Protein AF-A0A955EW55-F1 (afdb_monomer)

Sequence (273 aa):
MNRRHLDVLAWPGGGEPLELDATRRAEGEIVEGFLVDPVQLRAGVVAAGVALLPPDLDAWIRAHGNVIARTPLNDPRVVRRLRRVAGAGHDAVPFEEVTAHYRDLVRDAPDGFDTTAHPDDVALVEALRARVSGRPVGRGLVIGCGVGRLVFELRAFADTVLGLDWSLARVRRARNIAVTEGPFLLPVPTPRAPGTPKEVPIDLEALVRAGVDFVAGDAAALPLADGCCDLVVLAAGDGRGPWADAERVHAEARRVLAPGGILLDATTPDAVA

Structure (mmCIF, N/CA/C/O backbone):
data_AF-A0A955EW55-F1
#
_entry.id   AF-A0A955EW55-F1
#
loop_
_atom_site.group_PDB
_atom_site.id
_atom_site.type_symbol
_atom_site.label_atom_id
_atom_site.label_alt_id
_atom_site.label_comp_id
_atom_site.label_asym_id
_atom_site.label_entity_id
_atom_site.label_seq_id
_atom_site.pdbx_PDB_ins_code
_atom_site.Cartn_x
_atom_site.Cartn_y
_atom_site.Cartn_z
_atom_site.occupancy
_atom_site.B_iso_or_equiv
_atom_site.auth_seq_id
_atom_site.auth_comp_id
_atom_site.auth_asym_id
_atom_site.auth_atom_id
_atom_site.pdbx_PDB_model_num
ATOM 1 N N . MET A 1 1 ? 11.312 -11.156 19.399 1.00 32.50 1 MET A N 1
ATOM 2 C CA . MET A 1 1 ? 9.993 -11.775 19.135 1.00 32.50 1 MET A CA 1
ATOM 3 C C . MET A 1 1 ? 9.311 -10.943 18.056 1.00 32.50 1 MET A C 1
ATOM 5 O O . MET A 1 1 ? 8.761 -9.899 18.379 1.00 32.50 1 MET A O 1
ATOM 9 N N . ASN A 1 2 ? 9.434 -11.337 16.785 1.00 34.00 2 ASN A N 1
ATOM 10 C CA . ASN A 1 2 ? 8.853 -10.602 15.655 1.00 34.00 2 ASN A CA 1
ATOM 11 C C . ASN A 1 2 ? 7.370 -10.974 15.512 1.00 34.00 2 ASN A C 1
ATOM 13 O O . ASN A 1 2 ? 7.036 -12.099 15.145 1.00 34.00 2 ASN A O 1
ATOM 17 N N . ARG A 1 3 ? 6.490 -10.043 15.892 1.00 41.53 3 ARG A N 1
ATOM 18 C CA . ARG A 1 3 ? 5.035 -10.125 15.692 1.00 41.53 3 ARG A CA 1
ATOM 19 C C . ARG A 1 3 ? 4.671 -9.938 14.209 1.00 41.53 3 ARG A C 1
ATOM 21 O O . ARG A 1 3 ? 5.489 -9.458 13.430 1.00 41.53 3 ARG A O 1
ATOM 28 N N . ARG A 1 4 ? 3.503 -10.454 13.823 1.00 54.84 4 ARG A N 1
ATOM 29 C CA . ARG A 1 4 ? 3.205 -11.113 12.538 1.00 54.84 4 ARG A CA 1
ATOM 30 C C . ARG A 1 4 ? 2.791 -10.121 11.447 1.00 54.84 4 ARG A C 1
ATOM 32 O O . ARG A 1 4 ? 2.132 -9.127 11.721 1.00 54.84 4 ARG A O 1
ATOM 39 N N . HIS A 1 5 ? 3.051 -10.491 10.191 1.00 54.03 5 HIS A N 1
ATOM 40 C CA . HIS A 1 5 ? 2.605 -9.795 8.969 1.00 54.03 5 HIS A CA 1
ATOM 41 C C . HIS A 1 5 ? 1.086 -9.557 8.853 1.00 54.03 5 HIS A C 1
ATOM 43 O O . HIS A 1 5 ? 0.626 -8.836 7.978 1.00 54.03 5 HIS A O 1
ATOM 49 N N . LEU A 1 6 ? 0.286 -10.160 9.733 1.00 59.66 6 LEU A N 1
ATOM 50 C CA . LEU A 1 6 ? -1.168 -10.027 9.735 1.00 59.66 6 LEU A CA 1
ATOM 51 C C . LEU A 1 6 ? -1.704 -9.226 10.925 1.00 59.66 6 LEU A C 1
ATOM 53 O O . LEU A 1 6 ? -2.887 -8.904 10.922 1.00 59.66 6 LEU A O 1
ATOM 57 N N . ASP A 1 7 ? -0.867 -8.842 11.897 1.00 61.72 7 ASP A N 1
ATOM 58 C CA . ASP A 1 7 ? -1.315 -8.086 13.083 1.00 61.72 7 ASP A CA 1
ATOM 59 C C . ASP A 1 7 ? -1.777 -6.655 12.713 1.00 61.72 7 ASP A C 1
ATOM 61 O O . ASP A 1 7 ? -2.472 -5.980 13.483 1.00 61.72 7 ASP A O 1
ATOM 65 N N . VAL A 1 8 ? -1.410 -6.207 11.504 1.00 57.94 8 VAL A N 1
ATOM 66 C CA . VAL A 1 8 ? -1.843 -4.942 10.894 1.00 57.94 8 VAL A CA 1
ATOM 67 C C . VAL A 1 8 ? -3.250 -5.056 10.279 1.00 57.94 8 VAL A C 1
ATOM 69 O O . VAL A 1 8 ? -3.948 -4.052 10.150 1.00 57.94 8 VAL A O 1
ATOM 72 N N . LEU A 1 9 ? -3.714 -6.262 9.928 1.00 65.75 9 LEU A N 1
ATOM 73 C CA . LEU A 1 9 ? -5.025 -6.464 9.308 1.00 65.75 9 LEU A CA 1
ATOM 74 C C . LEU A 1 9 ? -6.114 -6.644 10.369 1.00 65.75 9 LEU A C 1
ATOM 76 O O . LEU A 1 9 ? -6.300 -7.724 10.922 1.00 65.75 9 LEU A O 1
ATOM 80 N N . ALA A 1 10 ? -6.891 -5.589 10.606 1.00 62.44 10 ALA A N 1
ATOM 81 C CA . ALA A 1 10 ? -8.126 -5.671 11.379 1.00 62.44 10 ALA A CA 1
ATOM 82 C C . ALA A 1 10 ? -9.276 -6.132 10.468 1.00 62.44 10 ALA A C 1
ATOM 84 O O . ALA A 1 10 ? -9.923 -5.298 9.839 1.00 62.44 10 ALA A O 1
ATOM 85 N N . TRP A 1 11 ? -9.518 -7.444 10.353 1.00 65.31 11 TRP A N 1
ATOM 86 C CA . TRP A 1 11 ? -10.609 -7.950 9.505 1.00 65.31 11 TRP A CA 1
ATOM 87 C C . TRP A 1 11 ? -11.984 -7.466 9.989 1.00 65.31 11 TRP A C 1
ATOM 89 O O . TRP A 1 11 ? -12.174 -7.292 11.196 1.00 65.31 11 TRP A O 1
ATOM 99 N N . PRO A 1 12 ? -12.967 -7.305 9.080 1.00 57.44 12 PRO A N 1
ATOM 100 C CA . PRO A 1 12 ? -14.279 -6.739 9.395 1.00 57.44 12 PRO A CA 1
ATOM 101 C C . PRO A 1 12 ? -15.039 -7.423 10.538 1.00 57.44 12 PRO A C 1
ATOM 103 O O . PRO A 1 12 ? -15.857 -6.783 11.193 1.00 57.44 12 PRO A O 1
ATOM 106 N N . GLY A 1 13 ? -14.772 -8.705 10.802 1.00 58.84 13 GLY A N 1
ATOM 107 C CA . GLY A 1 13 ? -15.365 -9.449 11.916 1.00 58.84 13 GLY A CA 1
ATOM 108 C C . GLY A 1 13 ? -14.835 -9.098 13.314 1.00 58.84 13 GLY A C 1
ATOM 109 O O . GLY A 1 13 ? -15.354 -9.630 14.292 1.00 58.84 13 GLY A O 1
ATOM 110 N N . GLY A 1 14 ? -13.797 -8.263 13.438 1.00 58.44 14 GLY A N 1
ATOM 111 C CA . GLY A 1 14 ? -13.184 -7.910 14.727 1.00 58.44 14 GLY A CA 1
ATOM 112 C C . GLY A 1 14 ? -12.364 -9.033 15.383 1.00 58.44 14 GLY A C 1
ATOM 113 O O . GLY A 1 14 ? -11.862 -8.853 16.490 1.00 58.44 14 GLY A O 1
ATOM 114 N N . GLY A 1 15 ? -12.217 -10.182 14.714 1.00 58.69 15 GLY A N 1
ATOM 115 C CA . GLY A 1 15 ? -11.322 -11.270 15.112 1.00 58.69 15 GLY A CA 1
ATOM 116 C C . GLY A 1 15 ? -9.964 -11.182 14.415 1.00 58.69 15 GLY A C 1
ATOM 117 O O . GLY A 1 15 ? -9.856 -10.624 13.322 1.00 58.69 15 GLY A O 1
ATOM 118 N N . GLU A 1 16 ? -8.925 -11.760 15.028 1.00 61.06 16 GLU A N 1
ATOM 119 C CA . GLU A 1 16 ? -7.668 -12.006 14.315 1.00 61.06 16 GLU A CA 1
ATOM 120 C C . GLU A 1 16 ? -7.951 -12.950 13.131 1.00 61.06 16 GLU A C 1
ATOM 122 O O . GLU A 1 16 ? -8.631 -13.968 13.322 1.00 61.06 16 GLU A O 1
ATOM 127 N N . PRO A 1 17 ? -7.483 -12.636 11.908 1.00 59.91 17 PRO A N 1
ATOM 128 C CA . PRO A 1 17 ? -7.686 -13.515 10.766 1.00 59.91 17 PRO A CA 1
ATOM 129 C C . PRO A 1 17 ? -7.109 -14.898 11.068 1.00 59.91 17 PRO A C 1
ATOM 131 O O . PRO A 1 17 ? -5.975 -15.028 11.539 1.00 59.91 17 PRO A O 1
ATOM 134 N N . LEU A 1 18 ? -7.887 -15.941 10.774 1.00 61.62 18 LEU A N 1
ATOM 135 C CA . LEU A 1 18 ? -7.390 -17.302 10.890 1.00 61.62 18 LEU A CA 1
ATOM 136 C C . LEU A 1 18 ? -6.501 -17.583 9.686 1.00 61.62 18 LEU A C 1
ATOM 138 O O . LEU A 1 18 ? -6.950 -17.658 8.540 1.00 61.62 18 LEU A O 1
ATOM 142 N N . GLU A 1 19 ? -5.215 -17.731 9.966 1.00 69.25 19 GLU A N 1
ATOM 143 C CA . GLU A 1 19 ? -4.262 -18.244 9.003 1.00 69.25 19 GLU A CA 1
ATOM 144 C C . GLU A 1 19 ? -4.537 -19.730 8.782 1.00 69.25 19 GLU A C 1
ATOM 146 O O . GLU A 1 19 ? -4.432 -20.540 9.706 1.00 69.25 19 GLU A O 1
ATOM 151 N N . LEU A 1 20 ? -4.874 -20.088 7.545 1.00 62.62 20 LEU A N 1
ATOM 152 C CA . LEU A 1 20 ? -4.978 -21.477 7.137 1.00 62.62 20 LEU A CA 1
ATOM 153 C C . LEU A 1 20 ? -3.857 -21.780 6.151 1.00 62.62 20 LEU A C 1
ATOM 155 O O . LEU A 1 20 ? -3.737 -21.152 5.096 1.00 62.62 20 LEU A O 1
ATOM 159 N N . ASP A 1 21 ? -3.090 -22.826 6.462 1.00 68.81 21 ASP A N 1
ATOM 160 C CA . ASP A 1 21 ? -2.304 -23.532 5.457 1.00 68.81 21 ASP A CA 1
ATOM 161 C C . ASP A 1 21 ? -1.221 -22.680 4.759 1.00 68.81 21 ASP A C 1
ATOM 163 O O . ASP A 1 21 ? -1.049 -22.751 3.540 1.00 68.81 21 ASP A O 1
ATOM 167 N N . ALA A 1 22 ? -0.463 -21.886 5.518 1.00 80.31 22 ALA A N 1
ATOM 168 C CA . ALA A 1 22 ? 0.539 -20.979 4.964 1.00 80.31 22 ALA A CA 1
ATOM 169 C C . ALA A 1 22 ? 1.951 -21.582 4.826 1.00 80.31 22 ALA A C 1
ATOM 171 O O . ALA A 1 22 ? 2.466 -22.262 5.713 1.00 80.31 22 ALA A O 1
ATOM 172 N N . THR A 1 23 ? 2.617 -21.234 3.727 1.00 80.75 23 THR A N 1
ATOM 173 C CA . THR A 1 23 ? 4.056 -21.403 3.506 1.00 80.75 23 THR A CA 1
ATOM 174 C C . THR A 1 23 ? 4.809 -20.166 3.995 1.00 80.75 23 THR A C 1
ATOM 176 O O . THR A 1 23 ? 4.420 -19.032 3.695 1.00 80.75 23 THR A O 1
ATOM 179 N N . ARG A 1 24 ? 5.924 -20.377 4.709 1.00 83.69 24 ARG A N 1
ATOM 180 C CA . ARG A 1 24 ? 6.733 -19.310 5.316 1.00 83.69 24 ARG A CA 1
ATOM 181 C C . ARG A 1 24 ? 8.187 -19.320 4.842 1.00 83.69 24 ARG A C 1
ATOM 183 O O . ARG A 1 24 ? 8.734 -20.390 4.594 1.00 83.69 24 ARG A O 1
ATOM 190 N N . ARG A 1 25 ? 8.810 -18.139 4.731 1.00 74.06 25 ARG A N 1
ATOM 191 C CA . ARG A 1 25 ? 10.252 -17.980 4.413 1.00 74.06 25 ARG A CA 1
ATOM 192 C C . ARG A 1 25 ? 11.129 -17.886 5.662 1.00 74.06 25 ARG A C 1
ATOM 194 O O . ARG A 1 25 ? 12.206 -18.467 5.687 1.00 74.06 25 ARG A O 1
ATOM 201 N N . ALA A 1 26 ? 10.642 -17.194 6.688 1.00 75.62 26 ALA A N 1
ATOM 202 C CA . ALA A 1 26 ? 11.272 -17.035 7.996 1.00 75.62 26 ALA A CA 1
ATOM 203 C C . ALA A 1 26 ? 10.205 -17.102 9.104 1.00 75.62 26 ALA A C 1
ATOM 205 O O . ALA A 1 26 ? 9.009 -17.233 8.822 1.00 75.62 26 ALA A O 1
ATOM 206 N N . GLU A 1 27 ? 10.619 -17.016 10.370 1.00 70.62 27 GLU A N 1
ATOM 207 C CA . GLU A 1 27 ? 9.695 -17.022 11.506 1.00 70.62 27 GLU A CA 1
ATOM 208 C C . GLU A 1 27 ? 8.714 -15.838 11.402 1.00 70.62 27 GLU A C 1
ATOM 210 O O . GLU A 1 27 ? 9.094 -14.677 11.534 1.00 70.62 27 GLU A O 1
ATOM 215 N N . GLY A 1 28 ? 7.444 -16.137 11.110 1.00 68.75 28 GLY A N 1
ATOM 216 C CA . GLY A 1 28 ? 6.369 -15.144 11.015 1.00 68.75 28 GLY A CA 1
ATOM 217 C C . GLY A 1 28 ? 6.061 -14.600 9.611 1.00 68.75 28 GLY A C 1
ATOM 218 O O . GLY A 1 28 ? 4.962 -14.075 9.425 1.00 68.75 28 GLY A O 1
ATOM 219 N N . GLU A 1 29 ? 6.925 -14.788 8.605 1.00 81.06 29 GLU A N 1
ATOM 220 C CA . GLU A 1 29 ? 6.667 -14.302 7.236 1.00 81.06 29 GLU A CA 1
ATOM 221 C C . GLU A 1 29 ? 5.875 -15.298 6.402 1.00 81.06 29 GLU A C 1
ATOM 223 O O . GLU A 1 29 ? 6.410 -16.308 5.952 1.00 81.06 29 GLU A O 1
ATOM 228 N N . ILE A 1 30 ? 4.597 -14.989 6.177 1.00 81.62 30 ILE A N 1
ATOM 229 C CA . ILE A 1 30 ? 3.748 -15.717 5.236 1.00 81.62 30 ILE A CA 1
ATOM 230 C C . ILE A 1 30 ? 4.091 -15.263 3.826 1.00 81.62 30 ILE A C 1
ATOM 232 O O . ILE A 1 30 ? 3.977 -14.086 3.498 1.00 81.62 30 ILE A O 1
ATOM 236 N N . VAL A 1 31 ? 4.459 -16.211 2.976 1.00 87.69 31 VAL A N 1
ATOM 237 C CA . VAL A 1 31 ? 4.765 -15.941 1.568 1.00 87.69 31 VAL A CA 1
ATOM 238 C C . VAL A 1 31 ? 3.599 -16.359 0.695 1.00 87.69 31 VAL A C 1
ATOM 240 O O . VAL A 1 31 ? 3.243 -15.660 -0.250 1.00 87.69 31 VAL A O 1
ATOM 243 N N . GLU A 1 32 ? 2.985 -17.492 1.009 1.00 91.31 32 GLU A N 1
ATOM 244 C CA . GLU A 1 32 ? 1.882 -18.063 0.246 1.00 91.31 32 GLU A CA 1
ATOM 245 C C . GLU A 1 32 ? 0.922 -18.759 1.204 1.00 91.31 32 GLU A C 1
ATOM 247 O O . GLU A 1 32 ? 1.367 -19.364 2.172 1.00 91.31 32 GLU A O 1
ATOM 252 N N . GLY A 1 33 ? -0.383 -18.682 0.969 1.00 91.50 33 GLY A N 1
ATOM 253 C CA . GLY A 1 33 ? -1.363 -1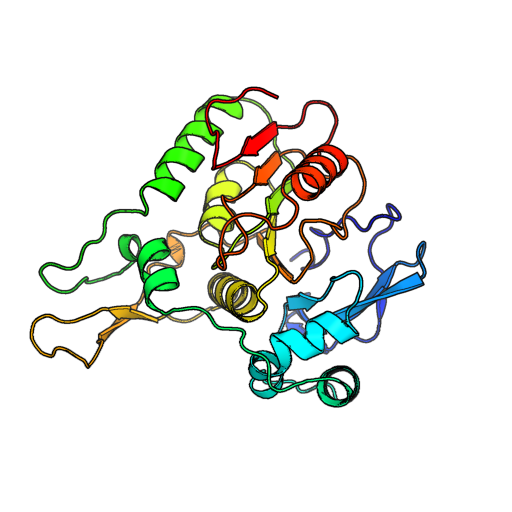9.345 1.830 1.00 91.50 33 GLY A CA 1
ATOM 254 C C . GLY A 1 33 ? -2.770 -18.800 1.653 1.00 91.50 33 GLY A C 1
ATOM 255 O O . GLY A 1 33 ? -3.042 -18.043 0.716 1.00 91.50 33 GLY A O 1
ATOM 256 N N . PHE A 1 34 ? -3.657 -19.171 2.571 1.00 89.00 34 PHE A N 1
ATOM 257 C CA . PHE A 1 34 ? -5.029 -18.683 2.613 1.00 89.00 34 PHE A CA 1
ATOM 258 C C . PHE A 1 34 ? -5.285 -17.960 3.937 1.00 89.00 34 PHE A C 1
ATOM 260 O O . PHE A 1 34 ? -4.860 -18.397 5.006 1.00 89.00 34 PHE A O 1
ATOM 267 N N . LEU A 1 35 ? -5.985 -16.835 3.854 1.00 87.19 35 LEU A N 1
ATOM 268 C CA . LEU A 1 35 ? -6.475 -16.097 5.018 1.00 87.19 35 LEU A CA 1
ATOM 269 C C . LEU A 1 35 ? -7.973 -16.318 5.106 1.00 87.19 35 LEU A C 1
ATOM 271 O O . LEU A 1 35 ? -8.631 -16.255 4.073 1.00 87.19 35 LEU A O 1
ATOM 275 N N . VAL A 1 36 ? -8.525 -16.554 6.290 1.00 83.81 36 VAL A N 1
ATOM 276 C CA . VAL A 1 36 ? -9.970 -16.752 6.448 1.00 83.81 36 VAL A CA 1
ATOM 277 C C . VAL A 1 36 ? -10.534 -15.822 7.515 1.00 83.81 36 VAL A C 1
ATOM 279 O O . VAL A 1 36 ? -10.010 -15.783 8.629 1.00 83.81 36 VAL A O 1
ATOM 282 N N . ASP A 1 37 ? -11.628 -15.119 7.191 1.00 79.81 37 ASP A N 1
ATOM 283 C CA . ASP A 1 37 ? -12.499 -14.522 8.210 1.00 79.81 37 ASP A CA 1
ATOM 284 C C . ASP A 1 37 ? -13.238 -15.671 8.881 1.00 79.81 37 ASP A C 1
ATOM 286 O O . ASP A 1 37 ? -14.059 -16.316 8.216 1.00 79.81 37 ASP A O 1
ATOM 290 N N . PRO A 1 38 ? -13.039 -15.938 10.174 1.00 72.69 38 PRO A N 1
ATOM 291 C CA . PRO A 1 38 ? -13.915 -16.873 10.862 1.00 72.69 38 PRO A CA 1
ATOM 292 C C . PRO A 1 38 ? -15.363 -16.369 10.947 1.00 72.69 38 PRO A C 1
ATOM 294 O O . PRO A 1 38 ? -16.279 -17.182 11.031 1.00 72.69 38 PRO A O 1
ATOM 297 N N . VAL A 1 39 ? -15.584 -15.052 10.928 1.00 74.00 39 VAL A N 1
ATOM 298 C CA . VAL A 1 39 ? -16.903 -14.436 11.123 1.00 74.00 39 VAL A CA 1
ATOM 299 C C . VAL A 1 39 ? -17.651 -14.339 9.801 1.00 74.00 39 VAL A C 1
ATOM 301 O O . VAL A 1 39 ? -18.793 -14.777 9.693 1.00 74.00 39 VAL A O 1
ATOM 304 N N . GLN A 1 40 ? -17.007 -13.783 8.774 1.00 76.69 40 GLN A N 1
ATOM 305 C CA . GLN A 1 40 ? -17.628 -13.599 7.458 1.00 76.69 40 GLN A CA 1
ATOM 306 C C . GLN A 1 40 ? -17.459 -14.802 6.522 1.00 76.69 40 GLN A C 1
ATOM 308 O O . GLN A 1 40 ? -18.016 -14.792 5.424 1.00 76.69 40 GLN A O 1
ATOM 313 N N . LEU A 1 41 ? -16.675 -15.813 6.920 1.00 78.56 41 LEU A N 1
ATOM 314 C CA . LEU A 1 41 ? -16.317 -16.979 6.100 1.00 78.56 41 LEU A CA 1
ATOM 315 C C . LEU A 1 41 ? -15.738 -16.599 4.728 1.00 78.56 41 LEU A C 1
ATOM 317 O O . LEU A 1 41 ? -15.871 -17.330 3.744 1.00 78.56 41 LEU A O 1
ATOM 321 N N . ARG A 1 42 ? -15.090 -15.434 4.650 1.00 80.44 42 ARG A N 1
ATOM 322 C CA . ARG A 1 42 ? -14.410 -14.957 3.446 1.00 80.44 42 ARG A CA 1
ATOM 323 C C . ARG A 1 42 ? -12.987 -15.486 3.438 1.00 80.44 42 ARG A C 1
ATOM 325 O O . ARG A 1 42 ? -12.304 -15.411 4.450 1.00 80.44 42 ARG A O 1
ATOM 332 N N . ALA A 1 43 ? -12.538 -15.987 2.292 1.00 82.81 43 ALA A N 1
ATOM 333 C CA . ALA A 1 43 ? -11.171 -16.454 2.118 1.00 82.81 43 ALA A CA 1
ATOM 334 C C . ALA A 1 43 ? -10.380 -15.492 1.220 1.00 82.81 43 ALA A C 1
ATOM 336 O O . ALA A 1 43 ? -10.761 -15.252 0.074 1.00 82.81 43 ALA A O 1
ATOM 337 N N . GLY A 1 44 ? -9.274 -14.970 1.738 1.00 87.44 44 GLY A N 1
ATOM 338 C CA . GLY A 1 44 ? -8.231 -14.283 0.988 1.00 87.44 44 GLY A CA 1
ATOM 339 C C . GLY A 1 44 ? -7.112 -15.240 0.581 1.00 87.44 44 GLY A C 1
ATOM 340 O O . GLY A 1 44 ? -6.982 -16.347 1.108 1.00 87.44 44 GLY A O 1
ATOM 341 N N . VAL A 1 45 ? -6.275 -14.801 -0.353 1.00 93.50 45 VAL A N 1
ATOM 342 C CA . VAL A 1 45 ? -5.065 -15.529 -0.764 1.00 93.50 45 VAL A CA 1
ATOM 343 C C . VAL A 1 45 ? -3.856 -14.670 -0.437 1.00 93.50 45 VAL A C 1
ATOM 345 O O . VAL A 1 45 ? -3.872 -13.479 -0.726 1.00 93.50 45 VAL A O 1
ATOM 348 N N . VAL A 1 46 ? -2.799 -15.258 0.116 1.00 93.94 46 VAL A N 1
ATOM 349 C CA . VAL A 1 46 ? -1.477 -14.621 0.143 1.00 93.94 46 VAL A CA 1
ATOM 350 C C . VAL A 1 46 ? -0.662 -15.166 -1.019 1.00 93.94 46 VAL A C 1
ATOM 352 O O . VAL A 1 46 ? -0.576 -16.381 -1.204 1.00 93.94 46 VAL A O 1
ATOM 355 N N . ALA A 1 47 ? -0.082 -14.273 -1.814 1.00 93.88 47 ALA A N 1
ATOM 356 C CA . ALA A 1 47 ? 0.724 -14.618 -2.976 1.00 93.88 47 ALA A CA 1
ATOM 357 C C . ALA A 1 47 ? 2.004 -13.779 -2.995 1.00 93.88 47 ALA A C 1
ATOM 359 O O . ALA A 1 47 ? 1.950 -12.556 -3.121 1.00 93.88 47 ALA A O 1
ATOM 360 N N . ALA A 1 48 ? 3.158 -14.443 -2.887 1.00 91.31 48 ALA A N 1
ATOM 361 C CA . ALA A 1 48 ? 4.470 -13.802 -2.786 1.00 91.31 48 ALA A CA 1
ATOM 362 C C . ALA A 1 48 ? 4.540 -1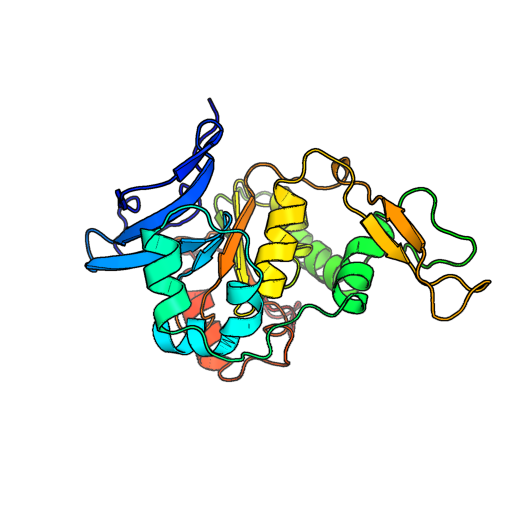2.701 -1.704 1.00 91.31 48 ALA A C 1
ATOM 364 O O . ALA A 1 48 ? 5.070 -11.618 -1.941 1.00 91.31 48 ALA A O 1
ATOM 365 N N . GLY A 1 49 ? 3.986 -12.986 -0.525 1.00 90.94 49 GLY A N 1
ATOM 366 C CA . GLY A 1 49 ? 3.999 -12.100 0.641 1.00 90.94 49 GLY A CA 1
ATOM 367 C C . GLY A 1 49 ? 2.964 -10.978 0.609 1.00 90.94 49 GLY A C 1
ATOM 368 O O . GLY A 1 49 ? 2.979 -10.135 1.496 1.00 90.94 49 GLY A O 1
ATOM 369 N N . VAL A 1 50 ? 2.076 -10.949 -0.390 1.00 94.50 50 VAL A N 1
ATOM 370 C CA . VAL A 1 50 ? 1.008 -9.947 -0.515 1.00 94.50 50 VAL A CA 1
ATOM 371 C C . VAL A 1 50 ? -0.346 -10.607 -0.294 1.00 94.50 50 VAL A C 1
ATOM 373 O O . VAL A 1 50 ? -0.675 -11.571 -0.990 1.00 94.50 50 VAL A O 1
ATOM 376 N N . ALA A 1 51 ? -1.151 -10.082 0.632 1.00 94.25 51 ALA A N 1
ATOM 377 C CA . ALA A 1 51 ? -2.537 -10.518 0.774 1.00 94.25 51 ALA A CA 1
ATOM 378 C C . ALA A 1 51 ? -3.418 -9.896 -0.322 1.00 94.25 51 ALA A C 1
ATOM 380 O O . ALA A 1 51 ? -3.373 -8.692 -0.575 1.00 94.25 51 ALA A O 1
ATOM 381 N N . LEU A 1 52 ? -4.215 -10.740 -0.971 1.00 95.44 52 LEU A N 1
ATOM 382 C CA . LEU A 1 52 ? -5.148 -10.403 -2.041 1.00 95.44 52 LEU A CA 1
ATOM 383 C C . LEU A 1 52 ? -6.560 -10.422 -1.455 1.00 95.44 52 LEU A C 1
ATOM 385 O O . LEU A 1 52 ? -7.124 -11.498 -1.228 1.00 95.44 52 LEU A O 1
ATOM 389 N N . LEU A 1 53 ? -7.109 -9.238 -1.190 1.00 94.25 53 LEU A N 1
ATOM 390 C CA . LEU A 1 53 ? -8.380 -9.040 -0.488 1.00 94.25 53 LEU A CA 1
ATOM 391 C C . LEU A 1 53 ? -9.432 -8.200 -1.260 1.00 94.25 53 LEU A C 1
ATOM 393 O O . LEU A 1 53 ? -10.171 -7.445 -0.629 1.00 94.25 53 LEU A O 1
ATOM 397 N N . PRO A 1 54 ? -9.550 -8.284 -2.600 1.00 94.62 54 PRO A N 1
ATOM 398 C CA . PRO A 1 54 ? -10.662 -7.658 -3.316 1.00 94.62 54 PRO A CA 1
ATOM 399 C C . PRO A 1 54 ? -11.995 -8.386 -3.023 1.00 94.62 54 PRO A C 1
ATOM 401 O O . PRO A 1 54 ? -11.992 -9.595 -2.763 1.00 94.62 54 PRO A O 1
ATOM 404 N N . PRO A 1 55 ? -13.152 -7.703 -3.126 1.00 92.94 55 PRO A N 1
ATOM 405 C CA . PRO A 1 55 ? -14.463 -8.320 -2.906 1.00 92.94 55 PRO A CA 1
ATOM 406 C C . PRO A 1 55 ? -14.793 -9.414 -3.937 1.00 92.94 55 PRO A C 1
ATOM 408 O O . PRO A 1 55 ? -15.354 -10.446 -3.572 1.00 92.94 55 PRO A O 1
ATOM 411 N N . ASP A 1 56 ? -14.405 -9.224 -5.205 1.00 94.75 56 ASP A N 1
ATOM 412 C CA . ASP A 1 56 ? -14.447 -10.251 -6.256 1.00 94.75 56 ASP A CA 1
ATOM 413 C C . ASP A 1 56 ? -13.020 -10.647 -6.658 1.00 94.75 56 ASP A C 1
ATOM 415 O O . ASP A 1 56 ? -12.402 -10.082 -7.567 1.00 94.75 56 ASP A O 1
ATOM 419 N N . LEU A 1 57 ? -12.488 -11.650 -5.958 1.00 94.12 57 LEU A N 1
ATOM 420 C CA . LEU A 1 57 ? -11.141 -12.162 -6.191 1.00 94.12 57 LEU A CA 1
ATOM 421 C C . LEU A 1 57 ? -10.950 -12.746 -7.595 1.00 94.12 57 LEU A C 1
ATOM 423 O O . LEU A 1 57 ? -9.861 -12.627 -8.151 1.00 94.12 57 LEU A O 1
ATOM 427 N N . ASP A 1 58 ? -11.974 -13.342 -8.201 1.00 95.81 58 ASP A N 1
ATOM 428 C CA . ASP A 1 58 ? -11.840 -13.939 -9.532 1.00 95.81 58 ASP A CA 1
ATOM 429 C C . ASP A 1 58 ? -11.761 -12.872 -10.625 1.00 95.81 58 ASP A C 1
ATOM 431 O O . ASP A 1 58 ? -10.926 -12.980 -11.530 1.00 95.81 58 ASP A O 1
ATOM 435 N N . ALA A 1 59 ? -12.603 -11.838 -10.551 1.00 95.19 59 ALA A N 1
ATOM 436 C CA . ALA A 1 59 ? -12.525 -10.702 -11.465 1.00 95.19 59 ALA A CA 1
ATOM 437 C C . ALA A 1 59 ? -11.196 -9.958 -11.316 1.00 95.19 59 ALA A C 1
ATOM 439 O O . ALA A 1 59 ? -10.545 -9.652 -12.319 1.00 95.19 59 ALA A O 1
ATOM 440 N N . TRP A 1 60 ? -10.753 -9.751 -10.077 1.00 95.56 60 TRP A N 1
ATOM 441 C CA . TRP A 1 60 ? -9.475 -9.113 -9.799 1.00 95.56 60 TRP A CA 1
ATOM 442 C C . TRP A 1 60 ? -8.298 -9.940 -10.350 1.00 95.56 60 TRP A C 1
ATOM 444 O O . TRP A 1 60 ? -7.487 -9.419 -11.113 1.00 95.56 60 TRP A O 1
ATOM 454 N N . ILE A 1 61 ? -8.238 -11.256 -10.099 1.00 96.19 61 ILE A N 1
ATOM 455 C CA . ILE A 1 61 ? -7.179 -12.124 -10.655 1.00 96.19 61 ILE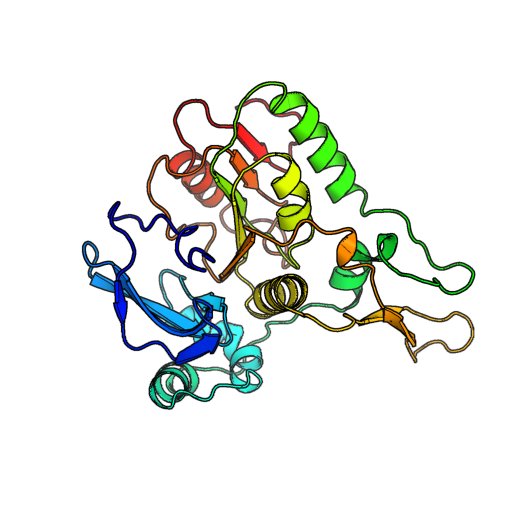 A CA 1
ATOM 456 C C . ILE A 1 61 ? -7.155 -12.071 -12.192 1.00 96.19 61 ILE A C 1
ATOM 458 O O . ILE A 1 61 ? -6.075 -12.069 -12.787 1.00 96.19 61 ILE A O 1
ATOM 462 N N . ARG A 1 62 ? -8.317 -12.007 -12.858 1.00 95.88 62 ARG A N 1
ATOM 463 C CA . ARG A 1 62 ? -8.378 -11.845 -14.321 1.00 95.88 62 ARG A CA 1
ATOM 464 C C . ARG A 1 62 ? -7.725 -10.540 -14.780 1.00 95.88 62 ARG A C 1
ATOM 466 O O . ARG A 1 62 ? -6.959 -10.566 -15.745 1.00 95.88 62 ARG A O 1
ATOM 473 N N . ALA A 1 63 ? -7.998 -9.432 -14.093 1.00 94.62 63 ALA A N 1
ATOM 474 C CA . ALA A 1 63 ? -7.451 -8.112 -14.416 1.00 94.62 63 ALA A CA 1
ATOM 475 C C . ALA A 1 63 ? -5.923 -8.027 -14.222 1.00 94.62 63 ALA A C 1
ATOM 477 O O . ALA A 1 63 ? -5.244 -7.333 -14.982 1.00 94.62 63 ALA A O 1
ATOM 478 N N . HIS A 1 64 ? -5.385 -8.789 -13.266 1.00 96.44 64 HIS A N 1
ATOM 479 C CA . HIS A 1 64 ? -3.965 -8.789 -12.876 1.00 96.44 64 HIS A CA 1
ATOM 480 C C . HIS A 1 64 ? -3.204 -10.052 -13.316 1.00 96.44 64 HIS A C 1
ATOM 482 O O . HIS A 1 64 ? -2.119 -10.364 -12.813 1.00 96.44 64 HIS A O 1
ATOM 488 N N . GLY A 1 65 ? -3.773 -10.806 -14.261 1.00 95.88 65 GLY A N 1
ATOM 489 C CA . GLY A 1 65 ? -3.268 -12.118 -14.665 1.00 95.88 65 GLY A CA 1
ATOM 490 C C . GLY A 1 65 ? -1.836 -12.105 -15.214 1.00 95.88 65 GLY A C 1
ATOM 491 O O . GLY A 1 65 ? -1.071 -13.025 -14.915 1.00 95.88 65 GLY A O 1
ATOM 492 N N . ASN A 1 66 ? -1.413 -11.037 -15.905 1.00 96.12 66 ASN A N 1
ATOM 493 C CA . ASN A 1 66 ? -0.028 -10.868 -16.367 1.00 96.12 66 ASN A CA 1
ATOM 494 C C . ASN A 1 66 ? 0.982 -10.831 -15.214 1.00 96.12 66 ASN A C 1
ATOM 496 O O . ASN A 1 66 ? 2.079 -11.381 -15.340 1.00 96.12 66 ASN A O 1
ATOM 500 N N . VAL A 1 67 ? 0.634 -10.184 -14.099 1.00 96.12 67 VAL A N 1
ATOM 501 C CA . VAL A 1 67 ? 1.507 -10.094 -12.924 1.00 96.12 67 VAL A CA 1
ATOM 502 C C . VAL A 1 67 ? 1.563 -11.446 -12.228 1.00 96.12 67 VAL A C 1
ATOM 504 O O . VAL A 1 67 ? 2.656 -11.932 -11.938 1.00 96.12 67 VAL A O 1
ATOM 507 N N . ILE A 1 68 ? 0.404 -12.084 -12.035 1.00 95.94 68 ILE A N 1
ATOM 508 C CA . ILE A 1 68 ? 0.271 -13.405 -11.401 1.00 95.94 68 ILE A CA 1
ATOM 509 C C . ILE A 1 68 ? 1.046 -14.477 -12.170 1.00 95.94 68 ILE A C 1
ATOM 511 O O . ILE A 1 68 ? 1.745 -15.283 -11.558 1.00 95.94 68 ILE A O 1
ATOM 515 N N . ALA A 1 69 ? 0.977 -14.471 -13.503 1.00 94.62 69 ALA A N 1
ATOM 516 C CA . ALA A 1 69 ? 1.692 -15.425 -14.348 1.00 94.62 69 ALA A CA 1
ATOM 517 C C . ALA A 1 69 ? 3.220 -15.364 -14.164 1.00 94.62 69 ALA A C 1
ATOM 519 O O . ALA A 1 69 ? 3.897 -16.379 -14.329 1.00 94.62 69 ALA A O 1
ATOM 520 N N . ARG A 1 70 ? 3.756 -14.192 -13.797 1.00 94.19 70 ARG A N 1
ATOM 521 C CA . ARG A 1 70 ? 5.189 -13.941 -13.568 1.00 94.19 70 ARG A CA 1
ATOM 522 C C . ARG A 1 70 ? 5.580 -13.988 -12.089 1.00 94.19 70 ARG A C 1
ATOM 524 O O . ARG A 1 70 ? 6.755 -13.837 -11.763 1.00 94.19 70 ARG A O 1
ATOM 531 N N . THR A 1 71 ? 4.621 -14.146 -11.178 1.00 94.06 71 THR A N 1
ATOM 532 C CA . THR A 1 71 ? 4.903 -14.275 -9.747 1.00 94.06 71 THR A CA 1
ATOM 533 C C . THR A 1 71 ? 5.527 -15.645 -9.471 1.00 94.06 71 THR A C 1
ATOM 535 O O . THR A 1 71 ? 4.919 -16.658 -9.828 1.00 94.06 71 THR A O 1
ATOM 538 N N . PRO A 1 72 ? 6.708 -15.715 -8.829 1.00 92.19 72 PRO A N 1
ATOM 539 C CA . PRO A 1 72 ? 7.247 -16.986 -8.365 1.00 92.19 72 PRO A CA 1
ATOM 540 C C . PRO A 1 72 ? 6.374 -17.488 -7.210 1.00 92.19 72 PRO A C 1
ATOM 542 O O . PRO A 1 72 ? 6.332 -16.865 -6.151 1.00 92.19 72 PRO A O 1
ATOM 545 N N . LEU A 1 73 ? 5.653 -18.582 -7.449 1.00 93.50 73 LEU A N 1
ATOM 546 C CA . LEU A 1 73 ? 4.748 -19.224 -6.498 1.00 93.50 73 LEU A CA 1
ATOM 547 C C . LEU A 1 73 ? 5.129 -20.699 -6.371 1.00 93.50 73 LEU A C 1
ATOM 549 O O . LEU A 1 73 ? 5.355 -21.357 -7.390 1.00 93.50 73 LEU A O 1
ATOM 553 N N . ASN A 1 74 ? 5.185 -21.205 -5.145 1.00 93.38 74 ASN A N 1
ATOM 554 C CA . ASN A 1 74 ? 5.667 -22.547 -4.818 1.00 93.38 74 ASN A CA 1
ATOM 555 C C . ASN A 1 74 ? 4.576 -23.457 -4.236 1.00 93.38 74 ASN A C 1
ATOM 557 O O . ASN A 1 74 ? 4.637 -24.671 -4.425 1.00 93.38 74 ASN A O 1
ATOM 561 N N . ASP A 1 75 ? 3.567 -22.907 -3.562 1.00 92.75 75 ASP A N 1
ATOM 562 C CA . ASP A 1 75 ? 2.450 -23.656 -3.003 1.00 92.75 75 ASP A CA 1
ATOM 563 C C . ASP A 1 75 ? 1.499 -24.086 -4.137 1.00 92.75 75 ASP A C 1
ATOM 565 O O . ASP A 1 75 ? 0.837 -23.250 -4.768 1.00 92.75 75 ASP A O 1
ATOM 569 N N . PRO A 1 76 ? 1.365 -25.397 -4.409 1.00 93.69 76 PRO A N 1
ATOM 570 C CA . PRO A 1 76 ? 0.569 -25.889 -5.529 1.00 93.69 76 PRO A CA 1
ATOM 571 C C . PRO A 1 76 ? -0.922 -25.545 -5.407 1.00 93.69 76 PRO A C 1
ATOM 573 O O . PRO A 1 76 ? -1.620 -25.496 -6.425 1.00 93.69 76 PRO A O 1
ATOM 576 N N . ARG A 1 77 ? -1.436 -25.300 -4.197 1.00 93.94 77 ARG A N 1
ATOM 577 C CA . ARG A 1 77 ? -2.837 -24.920 -3.959 1.00 93.94 77 ARG A CA 1
ATOM 578 C C . ARG A 1 77 ? -3.061 -23.466 -4.344 1.00 93.94 77 ARG A C 1
ATOM 580 O O . ARG A 1 77 ? -4.015 -23.182 -5.070 1.00 93.94 77 ARG A O 1
ATOM 587 N N . VAL A 1 78 ? -2.157 -22.574 -3.934 1.00 94.19 78 VAL A N 1
ATOM 588 C CA . VAL A 1 78 ? -2.170 -21.156 -4.331 1.00 94.19 78 VAL A CA 1
ATOM 589 C C . VAL A 1 78 ? -1.985 -21.039 -5.842 1.00 94.19 78 VAL A C 1
ATOM 591 O O . VAL A 1 78 ? -2.802 -20.408 -6.514 1.00 94.19 78 VAL A O 1
ATOM 594 N N . VAL A 1 79 ? -0.995 -21.739 -6.410 1.00 95.69 79 VAL A N 1
ATOM 595 C CA . VAL A 1 79 ? -0.766 -21.797 -7.864 1.00 95.69 79 VAL A CA 1
ATOM 596 C C . VAL A 1 79 ? -2.031 -22.234 -8.598 1.00 95.69 79 VAL A C 1
ATOM 598 O O . VAL A 1 79 ? -2.458 -21.561 -9.536 1.00 95.69 79 VAL A O 1
ATOM 601 N N . ARG A 1 80 ? -2.667 -23.330 -8.168 1.00 96.12 80 ARG A N 1
ATOM 602 C CA . ARG A 1 80 ? -3.904 -23.827 -8.784 1.00 96.12 80 ARG A CA 1
ATOM 603 C C . ARG A 1 80 ? -5.043 -22.818 -8.661 1.00 96.12 80 ARG A C 1
ATOM 605 O O . ARG A 1 80 ? -5.745 -22.591 -9.644 1.00 96.12 80 ARG A O 1
ATOM 612 N N . ARG A 1 81 ? -5.228 -22.203 -7.486 1.00 94.94 81 ARG A N 1
ATOM 613 C CA . ARG A 1 81 ? -6.288 -21.213 -7.240 1.00 94.94 81 ARG A CA 1
ATOM 614 C C . ARG A 1 81 ? -6.161 -20.007 -8.163 1.00 94.94 81 ARG A C 1
ATOM 616 O O . ARG A 1 81 ? -7.169 -19.597 -8.743 1.00 94.94 81 ARG A O 1
ATOM 623 N N . LEU A 1 82 ? -4.951 -19.463 -8.280 1.00 94.88 82 LEU A N 1
ATOM 624 C CA . LEU A 1 82 ? -4.678 -18.248 -9.043 1.00 94.88 82 LEU A CA 1
ATOM 625 C C . LEU A 1 82 ? -4.636 -18.525 -10.550 1.00 94.88 82 LEU A C 1
ATOM 627 O O . LEU A 1 82 ? -5.321 -17.855 -11.319 1.00 94.88 82 LEU A O 1
ATOM 631 N N . ARG A 1 83 ? -3.906 -19.557 -10.994 1.00 94.44 83 ARG A N 1
ATOM 632 C CA . ARG A 1 83 ? -3.743 -19.849 -12.431 1.00 94.44 83 ARG A CA 1
ATOM 633 C C . ARG A 1 83 ? -5.007 -20.372 -13.105 1.00 94.44 83 ARG A C 1
ATOM 635 O O . ARG A 1 83 ? -5.124 -20.234 -14.315 1.00 94.44 83 ARG A O 1
ATOM 642 N N . ARG A 1 84 ? -5.966 -20.924 -12.353 1.00 95.75 84 ARG A N 1
ATOM 643 C CA . ARG A 1 84 ? -7.265 -21.350 -12.904 1.00 95.75 84 ARG A CA 1
ATOM 644 C C . ARG A 1 84 ? -8.043 -20.196 -13.540 1.00 95.75 84 ARG A C 1
ATOM 646 O O . ARG A 1 84 ? -8.805 -20.434 -14.468 1.00 95.75 84 ARG A O 1
ATOM 653 N N . VAL A 1 85 ? -7.893 -18.981 -13.012 1.00 93.81 85 VAL A N 1
ATOM 654 C CA . VAL A 1 85 ? -8.694 -17.816 -13.420 1.00 93.81 85 VAL A CA 1
ATOM 655 C C . VAL A 1 85 ? -7.847 -16.646 -13.923 1.00 93.81 85 VAL A C 1
ATOM 657 O O . VAL A 1 85 ? -8.410 -15.645 -14.348 1.00 93.81 85 VAL A O 1
ATOM 660 N N . ALA A 1 86 ? -6.515 -16.753 -13.907 1.00 91.75 86 ALA A N 1
ATOM 661 C CA . ALA A 1 86 ? -5.623 -15.717 -14.421 1.00 91.75 86 ALA A CA 1
ATOM 662 C C . ALA A 1 86 ? -5.877 -15.457 -15.917 1.00 91.75 86 ALA A C 1
ATOM 664 O O . ALA A 1 86 ? -5.837 -16.374 -16.736 1.00 91.75 86 ALA A O 1
ATOM 665 N N . GLY A 1 87 ? -6.150 -14.195 -16.254 1.00 88.75 87 GLY A N 1
ATOM 666 C CA . GLY A 1 87 ? -6.320 -13.723 -17.629 1.00 88.75 87 GLY A CA 1
ATOM 667 C C . GLY A 1 87 ? -5.023 -13.170 -18.223 1.00 88.75 87 GLY A C 1
ATOM 668 O O . GLY A 1 87 ? -3.949 -13.310 -17.641 1.00 88.75 87 GLY A O 1
ATOM 669 N N . ALA A 1 88 ? -5.127 -12.495 -19.372 1.00 92.31 88 ALA A N 1
ATOM 670 C CA . ALA A 1 88 ? -3.995 -11.769 -19.946 1.00 92.31 88 ALA A CA 1
ATOM 671 C C . ALA A 1 88 ? -3.557 -10.613 -19.036 1.00 92.31 88 ALA A C 1
ATOM 673 O O . ALA A 1 88 ? -2.371 -10.501 -18.779 1.00 92.31 88 ALA A O 1
ATOM 674 N N . GLY A 1 89 ? -4.499 -9.830 -18.494 1.00 91.06 89 GLY A N 1
ATOM 675 C CA . GLY A 1 89 ? -4.231 -8.690 -17.611 1.00 91.06 89 GLY A CA 1
ATOM 676 C C . GLY A 1 89 ? -3.383 -7.575 -18.243 1.00 91.06 89 GLY A C 1
ATOM 677 O O . GLY A 1 89 ? -2.685 -7.771 -19.233 1.00 91.06 89 GLY A O 1
ATOM 678 N N . HIS A 1 90 ? -3.440 -6.379 -17.661 1.00 92.31 90 HIS A N 1
ATOM 679 C CA . HIS A 1 90 ? -2.637 -5.228 -18.111 1.00 92.31 90 HIS A CA 1
ATOM 680 C C . HIS A 1 90 ? -2.055 -4.460 -16.924 1.00 92.31 90 HIS A C 1
ATOM 682 O O . HIS A 1 90 ? -1.940 -3.237 -16.953 1.00 92.31 90 HIS A O 1
ATOM 688 N N . ASP A 1 91 ? -1.775 -5.157 -15.826 1.00 93.38 91 ASP A N 1
ATOM 689 C CA . ASP A 1 91 ? -1.268 -4.518 -14.620 1.00 93.38 91 ASP A CA 1
ATOM 690 C C . ASP A 1 91 ? 0.246 -4.351 -14.651 1.00 93.38 91 ASP A C 1
ATOM 692 O O . ASP A 1 91 ? 0.991 -5.289 -14.931 1.00 93.38 91 ASP A O 1
ATOM 696 N N . ALA A 1 92 ? 0.712 -3.134 -14.424 1.00 93.50 92 ALA A N 1
ATOM 697 C CA . ALA A 1 92 ? 2.115 -2.786 -14.539 1.00 93.50 92 ALA A CA 1
ATOM 698 C C . ALA A 1 92 ? 2.422 -1.602 -13.630 1.00 93.50 92 ALA A C 1
ATOM 700 O O . ALA A 1 92 ? 1.555 -0.776 -13.364 1.00 93.50 92 ALA A O 1
ATOM 701 N N . VAL A 1 93 ? 3.679 -1.516 -13.205 1.00 91.69 93 VAL A N 1
ATOM 702 C CA . VAL A 1 93 ? 4.233 -0.310 -12.589 1.00 91.69 93 VAL A CA 1
ATOM 703 C C . VAL A 1 93 ? 5.200 0.298 -13.595 1.00 91.69 93 VAL A C 1
ATOM 705 O O . VAL A 1 93 ? 6.196 -0.366 -13.910 1.00 91.69 93 VAL A O 1
ATOM 708 N N . PRO A 1 94 ? 4.933 1.502 -14.121 1.00 90.50 94 PRO A N 1
ATOM 709 C CA . PRO A 1 94 ? 5.921 2.252 -14.885 1.00 90.50 94 PRO A CA 1
ATOM 710 C C . PRO A 1 94 ? 7.172 2.482 -14.033 1.00 90.50 94 PRO A C 1
ATOM 712 O O . PRO A 1 94 ? 7.075 2.798 -12.847 1.00 90.50 94 PRO A O 1
ATOM 715 N N . PHE A 1 95 ? 8.360 2.316 -14.610 1.00 89.50 95 PHE A N 1
ATOM 716 C CA . PHE A 1 95 ? 9.600 2.538 -13.858 1.00 89.50 95 PHE A CA 1
ATOM 717 C C . PHE A 1 95 ? 9.746 3.996 -13.431 1.00 89.50 95 PHE A C 1
ATOM 719 O O . PHE A 1 95 ? 10.254 4.271 -12.348 1.00 89.50 95 PHE A O 1
ATOM 726 N N . GLU A 1 96 ? 9.245 4.907 -14.256 1.00 91.81 96 GLU A N 1
ATOM 727 C CA . GLU A 1 96 ? 9.199 6.342 -14.018 1.00 91.81 96 GLU A CA 1
ATOM 728 C C . GLU A 1 96 ? 8.455 6.670 -12.722 1.00 91.81 96 GLU A C 1
ATOM 730 O O . GLU A 1 96 ? 8.892 7.547 -11.987 1.00 91.81 96 GLU A O 1
ATOM 735 N N . GLU A 1 97 ? 7.388 5.929 -12.405 1.00 93.69 97 GLU A N 1
ATOM 736 C CA . GLU A 1 97 ? 6.633 6.085 -11.157 1.00 93.69 97 GLU A CA 1
ATOM 737 C C . GLU A 1 97 ? 7.497 5.712 -9.945 1.00 93.69 97 GLU A C 1
ATOM 739 O O . GLU A 1 97 ? 7.620 6.489 -9.001 1.00 93.69 97 GLU A O 1
ATOM 744 N N . VAL A 1 98 ? 8.163 4.550 -9.984 1.00 94.88 98 VAL A N 1
ATOM 745 C CA . VAL A 1 98 ? 9.049 4.117 -8.889 1.00 94.88 98 VAL A CA 1
ATOM 746 C C . VAL A 1 98 ? 10.188 5.119 -8.703 1.00 94.88 98 VAL A C 1
ATOM 748 O O . VAL A 1 98 ? 10.473 5.533 -7.582 1.00 94.88 98 VAL A O 1
ATOM 751 N N . THR A 1 99 ? 10.827 5.537 -9.796 1.00 94.69 99 THR A N 1
ATOM 752 C CA . THR A 1 99 ? 11.918 6.509 -9.744 1.00 94.69 99 THR A CA 1
ATOM 753 C C . THR A 1 99 ? 11.428 7.852 -9.207 1.00 94.69 99 THR A C 1
ATOM 755 O O . THR A 1 99 ? 12.094 8.425 -8.355 1.00 94.69 99 THR A O 1
ATOM 758 N N . ALA A 1 100 ? 10.255 8.340 -9.614 1.00 94.69 100 ALA A N 1
ATOM 759 C CA . ALA A 1 100 ? 9.721 9.612 -9.131 1.00 94.69 100 ALA A CA 1
ATOM 760 C C . ALA A 1 100 ? 9.544 9.650 -7.602 1.00 94.69 100 ALA A C 1
ATOM 762 O O . ALA A 1 100 ? 9.880 10.663 -6.992 1.00 94.69 100 ALA A O 1
ATOM 763 N N . HIS A 1 101 ? 9.090 8.552 -6.992 1.00 96.00 101 HIS A N 1
ATOM 764 C CA . HIS A 1 101 ? 8.845 8.462 -5.546 1.00 96.00 101 HIS A CA 1
ATOM 765 C C . HIS A 1 101 ? 10.078 8.123 -4.694 1.00 96.00 101 HIS A C 1
ATOM 767 O O . HIS A 1 101 ? 10.038 8.260 -3.472 1.00 96.00 101 HIS A O 1
ATOM 773 N N . TYR A 1 102 ? 11.163 7.641 -5.301 1.00 97.50 102 TYR A N 1
ATOM 774 C CA . TYR A 1 102 ? 12.340 7.159 -4.564 1.00 97.50 102 TYR A CA 1
ATOM 775 C C . TYR A 1 102 ? 13.668 7.773 -5.031 1.00 97.50 102 TYR A C 1
ATOM 777 O O . TYR A 1 102 ? 14.727 7.384 -4.538 1.00 97.50 102 TYR A O 1
ATOM 785 N N . ARG A 1 103 ? 13.645 8.725 -5.973 1.00 96.38 103 ARG A N 1
ATOM 786 C CA . ARG A 1 103 ? 14.854 9.370 -6.522 1.00 96.38 103 ARG A CA 1
ATOM 787 C C . ARG A 1 103 ? 15.699 10.094 -5.476 1.00 96.38 103 ARG A C 1
ATOM 789 O O . ARG A 1 103 ? 16.916 10.139 -5.616 1.00 96.38 103 ARG A O 1
ATOM 796 N N . ASP A 1 104 ? 15.083 10.610 -4.420 1.00 97.50 104 ASP A N 1
ATOM 797 C CA . ASP A 1 104 ? 15.766 11.253 -3.294 1.00 97.50 104 ASP A CA 1
ATOM 798 C C . ASP A 1 104 ? 16.565 10.283 -2.425 1.00 97.50 104 ASP A C 1
ATOM 800 O O . ASP A 1 104 ? 17.458 10.704 -1.695 1.00 97.50 104 ASP A O 1
ATOM 804 N N . LEU A 1 105 ? 16.296 8.981 -2.542 1.00 97.38 105 LEU A N 1
ATOM 805 C CA . LEU A 1 105 ? 17.050 7.942 -1.848 1.00 97.38 105 LEU A CA 1
ATOM 806 C C . LEU A 1 105 ? 18.194 7.377 -2.696 1.00 97.38 105 LEU A C 1
ATOM 808 O O . LEU A 1 105 ? 18.904 6.490 -2.230 1.00 97.38 105 LEU A O 1
ATOM 812 N N . VAL A 1 106 ? 18.381 7.820 -3.941 1.00 96.50 106 VAL A N 1
ATOM 813 C CA . VAL A 1 106 ? 19.440 7.297 -4.816 1.00 96.50 106 VAL A CA 1
ATOM 814 C C . VAL A 1 106 ? 20.817 7.652 -4.249 1.00 96.50 106 VAL A C 1
ATOM 816 O O . VAL A 1 106 ? 21.169 8.824 -4.124 1.00 96.50 106 VAL A O 1
ATOM 819 N N . ARG A 1 107 ? 21.625 6.628 -3.945 1.00 92.75 107 ARG A N 1
ATOM 820 C CA . ARG A 1 107 ? 23.027 6.792 -3.528 1.00 92.75 107 ARG A CA 1
ATOM 821 C C . ARG A 1 107 ? 23.911 6.960 -4.768 1.00 92.75 107 ARG A C 1
ATOM 823 O O . ARG A 1 107 ? 23.681 6.302 -5.778 1.00 92.75 107 ARG A O 1
ATOM 830 N N . ASP A 1 108 ? 24.924 7.825 -4.697 1.00 92.31 108 ASP A N 1
ATOM 831 C CA . ASP A 1 108 ? 25.868 8.078 -5.802 1.00 92.31 108 ASP A CA 1
ATOM 832 C C . ASP A 1 108 ? 25.175 8.427 -7.134 1.00 92.31 108 ASP A C 1
ATOM 834 O O . ASP A 1 108 ? 25.496 7.892 -8.205 1.00 92.31 108 ASP A O 1
ATOM 838 N N . ALA A 1 109 ? 24.176 9.312 -7.050 1.00 91.38 109 ALA A N 1
ATOM 839 C CA . ALA A 1 109 ? 23.398 9.772 -8.189 1.00 91.38 109 ALA A CA 1
ATOM 840 C C . ALA A 1 109 ? 24.310 10.267 -9.336 1.00 91.38 109 ALA A C 1
ATOM 842 O O . ALA A 1 109 ? 25.260 11.013 -9.087 1.00 91.38 109 ALA A O 1
ATOM 843 N N . PRO A 1 110 ? 24.051 9.869 -10.599 1.00 90.06 110 PRO A N 1
ATOM 844 C CA . PRO A 1 110 ? 24.785 10.400 -11.745 1.00 90.06 110 PRO A CA 1
ATOM 845 C C . PRO A 1 110 ? 24.693 11.929 -11.829 1.00 90.06 110 PRO A C 1
ATOM 847 O O . PRO A 1 110 ? 23.670 12.505 -11.462 1.00 90.06 110 PRO A O 1
ATOM 850 N N . ASP A 1 111 ? 25.722 12.574 -12.387 1.00 90.19 111 ASP A N 1
ATOM 851 C CA . ASP A 1 111 ? 25.727 14.026 -12.599 1.00 90.19 111 ASP A CA 1
ATOM 852 C C . ASP A 1 111 ? 24.436 14.501 -13.288 1.00 90.19 111 ASP A C 1
ATOM 854 O O . ASP A 1 111 ? 24.082 14.030 -14.375 1.00 90.19 111 ASP A O 1
ATOM 858 N N . GLY A 1 112 ? 23.748 15.454 -12.655 1.00 89.69 112 GLY A N 1
ATOM 859 C CA . GLY A 1 112 ? 22.507 16.044 -13.163 1.00 89.69 112 GLY A CA 1
ATOM 860 C C . GLY A 1 112 ? 21.239 15.220 -12.920 1.00 89.69 112 GLY A C 1
ATOM 861 O O . GLY A 1 112 ? 20.181 15.617 -13.405 1.00 89.69 112 GLY A O 1
ATOM 862 N N . PHE A 1 113 ? 21.310 14.100 -12.195 1.00 92.25 113 PHE A N 1
ATOM 863 C CA . PHE A 1 113 ? 20.116 13.386 -11.748 1.00 92.25 113 PHE A CA 1
ATOM 864 C C . PHE A 1 113 ? 19.421 14.150 -10.613 1.00 92.25 113 PHE A C 1
ATOM 866 O O . PHE A 1 113 ? 20.059 14.558 -9.644 1.00 92.25 113 PHE A O 1
ATOM 873 N N . ASP A 1 114 ? 18.110 14.346 -10.746 1.00 94.25 114 ASP A N 1
ATOM 874 C CA . ASP A 1 114 ? 17.287 15.011 -9.740 1.00 94.25 114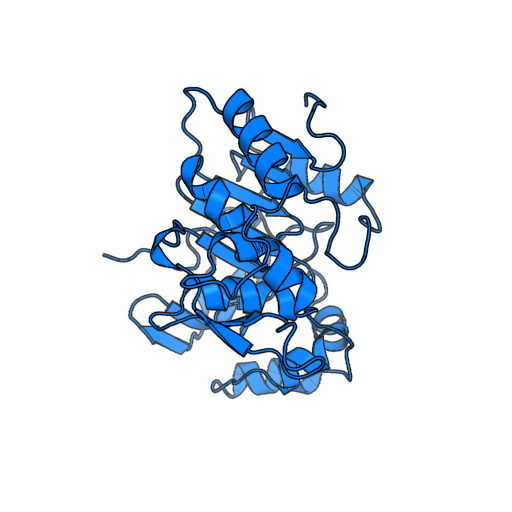 ASP A CA 1
ATOM 875 C C . ASP A 1 114 ? 17.047 14.082 -8.544 1.00 94.25 114 ASP A C 1
ATOM 877 O O . ASP A 1 114 ? 16.366 13.065 -8.662 1.00 94.25 114 ASP A O 1
ATOM 881 N N . THR A 1 115 ? 17.601 14.446 -7.390 1.00 95.56 115 THR A N 1
ATOM 882 C CA . THR A 1 115 ? 17.422 13.743 -6.114 1.00 95.56 115 THR A CA 1
ATOM 883 C C . THR A 1 115 ? 16.468 14.485 -5.176 1.00 95.56 115 THR A C 1
ATOM 885 O O . THR A 1 115 ? 16.504 14.287 -3.963 1.00 95.56 115 THR A O 1
ATOM 888 N N . THR A 1 116 ? 15.624 15.380 -5.691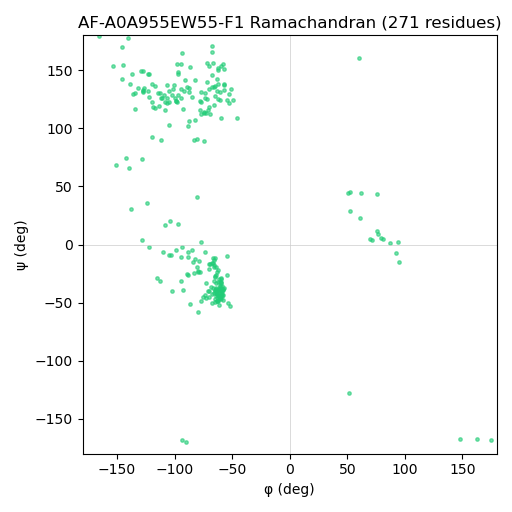 1.00 96.75 116 THR A N 1
ATOM 889 C CA . THR A 1 116 ? 14.585 16.014 -4.874 1.00 96.75 116 THR A CA 1
ATOM 890 C C . THR A 1 116 ? 13.481 15.016 -4.545 1.00 96.75 116 THR A C 1
ATOM 892 O O . THR A 1 116 ? 13.070 14.226 -5.397 1.00 96.75 116 THR A O 1
ATOM 895 N N . ALA A 1 117 ? 12.980 15.059 -3.310 1.00 95.25 117 ALA A N 1
ATOM 896 C CA . ALA A 1 117 ? 11.831 14.254 -2.911 1.00 95.25 117 ALA A CA 1
ATOM 897 C C . ALA A 1 117 ? 10.604 14.601 -3.765 1.00 95.25 117 ALA A C 1
ATOM 899 O O . ALA A 1 117 ? 10.483 15.714 -4.290 1.00 95.25 117 ALA A O 1
ATOM 900 N N . HIS A 1 118 ? 9.689 13.644 -3.914 1.00 94.50 118 HIS A N 1
ATOM 901 C CA . HIS A 1 118 ? 8.463 13.883 -4.660 1.00 94.50 118 HIS A CA 1
ATOM 902 C C . HIS A 1 118 ? 7.640 14.984 -3.964 1.00 94.50 118 HIS A C 1
ATOM 904 O O . HIS A 1 118 ? 7.341 14.845 -2.776 1.00 94.50 118 HIS A O 1
ATOM 910 N N . PRO A 1 119 ? 7.262 16.073 -4.659 1.00 92.88 119 PRO A N 1
ATOM 911 C CA . PRO A 1 119 ? 6.620 17.222 -4.020 1.00 92.88 119 PRO A CA 1
ATOM 912 C C . PRO A 1 119 ? 5.298 16.854 -3.337 1.00 92.88 119 PRO A C 1
ATOM 914 O O . PRO A 1 119 ? 5.037 17.338 -2.240 1.00 92.88 119 PRO A O 1
ATOM 917 N N . ASP A 1 120 ? 4.512 15.949 -3.931 1.00 90.25 120 ASP A N 1
ATOM 918 C CA . ASP A 1 120 ? 3.248 15.499 -3.333 1.00 90.25 120 ASP A CA 1
ATOM 919 C C . ASP A 1 120 ? 3.475 14.714 -2.032 1.00 90.25 120 ASP A C 1
ATOM 921 O O . ASP A 1 120 ? 2.728 14.895 -1.073 1.00 90.25 120 ASP A O 1
ATOM 925 N N . ASP A 1 121 ? 4.537 13.899 -1.959 1.00 92.12 121 ASP A N 1
ATOM 926 C CA . ASP A 1 121 ? 4.874 13.155 -0.740 1.00 92.12 121 ASP A CA 1
ATOM 927 C C . ASP A 1 121 ? 5.303 14.132 0.368 1.00 92.12 121 ASP A C 1
ATOM 929 O O . ASP A 1 121 ? 4.846 14.023 1.507 1.00 92.12 121 ASP A O 1
ATOM 933 N N . VAL A 1 122 ? 6.121 15.139 0.029 1.00 93.69 122 VAL A N 1
ATOM 934 C CA . VAL A 1 122 ? 6.560 16.188 0.967 1.00 93.69 122 VAL A CA 1
ATOM 935 C C . VAL A 1 122 ? 5.371 16.982 1.504 1.00 93.69 122 VAL A C 1
ATOM 937 O O . VAL A 1 122 ? 5.206 17.080 2.721 1.00 93.69 122 VAL A O 1
ATOM 940 N N . ALA A 1 123 ? 4.518 17.502 0.618 1.00 92.19 123 ALA A N 1
ATOM 941 C CA . ALA A 1 123 ? 3.362 18.309 1.002 1.00 92.19 123 ALA A CA 1
ATOM 942 C C . ALA A 1 123 ? 2.415 17.533 1.930 1.00 92.19 123 ALA A C 1
ATOM 944 O O . ALA A 1 123 ? 1.913 18.068 2.921 1.00 92.19 123 ALA A O 1
ATOM 945 N N . LEU A 1 124 ? 2.207 16.246 1.651 1.00 91.69 124 LEU A N 1
ATOM 946 C CA . LEU A 1 124 ? 1.330 15.397 2.444 1.00 91.69 124 LEU A CA 1
ATOM 947 C C . LEU A 1 124 ? 1.921 15.069 3.821 1.00 91.69 124 LEU A C 1
ATOM 949 O O . LEU A 1 124 ? 1.203 15.102 4.822 1.00 91.69 124 LEU A O 1
ATOM 953 N N . VAL A 1 125 ? 3.230 14.810 3.903 1.00 93.19 125 VAL A N 1
ATOM 954 C CA . VAL A 1 125 ? 3.938 14.597 5.177 1.00 93.19 125 VAL A CA 1
ATOM 955 C C . VAL A 1 125 ? 3.935 15.863 6.036 1.00 93.19 125 VAL A C 1
ATOM 957 O O . VAL A 1 125 ? 3.757 15.781 7.255 1.00 93.19 125 VAL A O 1
ATOM 960 N N . GLU A 1 126 ? 4.091 17.041 5.434 1.00 93.38 126 GLU A N 1
ATOM 961 C CA . GLU A 1 126 ? 3.983 18.325 6.134 1.00 93.38 126 GLU A CA 1
ATOM 962 C C . GLU A 1 126 ? 2.561 18.564 6.658 1.00 93.38 126 GLU A C 1
ATOM 964 O O . GLU A 1 126 ? 2.378 18.865 7.845 1.00 93.38 126 GLU A O 1
ATOM 969 N N . ALA A 1 127 ? 1.548 18.338 5.818 1.00 92.31 127 ALA A N 1
ATOM 970 C CA . ALA A 1 127 ? 0.140 18.436 6.195 1.00 92.31 127 ALA A CA 1
ATOM 971 C C . ALA A 1 127 ? -0.236 17.450 7.316 1.00 92.31 127 ALA A C 1
ATOM 973 O O . ALA A 1 127 ? -1.044 17.776 8.193 1.00 92.31 127 ALA A O 1
ATOM 974 N N . LEU A 1 128 ? 0.360 16.254 7.319 1.00 92.12 128 LEU A N 1
ATOM 975 C CA . LEU A 1 128 ? 0.181 15.260 8.373 1.00 92.12 128 LEU A CA 1
ATOM 976 C C . LEU A 1 128 ? 0.858 15.691 9.678 1.00 92.12 128 LEU A C 1
ATOM 978 O O . LEU A 1 128 ? 0.247 15.626 10.747 1.00 92.12 128 LEU A O 1
ATOM 982 N N . ARG A 1 129 ? 2.094 16.194 9.602 1.00 92.69 129 ARG A N 1
ATOM 983 C CA . ARG A 1 129 ? 2.849 16.683 10.765 1.00 92.69 129 ARG A CA 1
ATOM 984 C C . ARG A 1 129 ? 2.109 17.793 11.504 1.00 92.69 129 ARG A C 1
ATOM 986 O O . ARG A 1 129 ? 2.097 17.794 12.734 1.00 92.69 129 ARG A O 1
ATOM 993 N N . ALA A 1 130 ? 1.457 18.690 10.768 1.00 91.00 130 ALA A N 1
ATOM 994 C CA . ALA A 1 130 ? 0.635 19.751 11.343 1.00 91.00 130 ALA A CA 1
ATOM 995 C C . ALA A 1 130 ? -0.597 19.220 12.105 1.00 91.00 130 ALA A C 1
ATOM 997 O O . ALA A 1 130 ? -1.051 19.862 13.048 1.00 91.00 130 ALA A O 1
ATOM 998 N N . ARG A 1 131 ? -1.129 18.049 11.726 1.00 90.00 131 ARG A N 1
ATOM 999 C CA . ARG A 1 131 ? -2.361 17.472 12.296 1.00 90.00 131 ARG A CA 1
ATOM 1000 C C . ARG A 1 131 ? -2.128 16.480 13.435 1.00 90.00 131 ARG A C 1
ATOM 1002 O O . ARG A 1 131 ? -2.968 16.368 14.324 1.00 90.00 131 ARG A O 1
ATOM 1009 N N . VAL A 1 132 ? -1.015 15.748 13.421 1.00 90.12 132 VAL A N 1
ATOM 1010 C CA . VAL A 1 132 ? -0.748 14.669 14.394 1.00 90.12 132 VAL A CA 1
ATOM 1011 C C . VAL A 1 132 ? -0.185 15.196 15.727 1.00 90.12 132 VAL A C 1
ATOM 1013 O O . VAL A 1 132 ? -0.157 14.461 16.713 1.00 90.12 132 VAL A O 1
ATOM 1016 N N . SER A 1 133 ? 0.238 16.466 15.803 1.00 79.94 133 SER A N 1
ATOM 1017 C CA . SER A 1 133 ? 1.059 17.002 16.903 1.00 79.94 133 SER A CA 1
ATOM 1018 C C . SER A 1 133 ? 0.571 16.613 18.313 1.00 79.94 133 SER A C 1
ATOM 1020 O O . SER A 1 133 ? -0.438 17.122 18.803 1.00 79.94 133 SER A O 1
ATOM 1022 N N . GLY A 1 134 ? 1.331 15.731 18.977 1.00 76.88 134 GLY A N 1
ATOM 1023 C CA . GLY A 1 134 ? 1.135 15.331 20.376 1.00 76.88 134 GLY A CA 1
ATOM 1024 C C . GLY A 1 134 ? 0.165 14.171 20.620 1.00 76.88 134 GLY A C 1
ATOM 1025 O O . GLY A 1 134 ? -0.037 13.809 21.779 1.00 76.88 134 GLY A O 1
ATOM 1026 N N . ARG A 1 135 ? -0.425 13.572 19.577 1.00 80.88 135 ARG A N 1
ATOM 1027 C CA . ARG A 1 135 ? -1.343 12.431 19.720 1.00 80.88 135 ARG A CA 1
ATOM 1028 C C . ARG A 1 135 ? -0.659 11.121 19.310 1.00 80.88 135 ARG A C 1
ATOM 1030 O O . ARG A 1 135 ? -0.051 11.084 18.244 1.00 80.88 135 ARG A O 1
ATOM 1037 N N . PRO A 1 136 ? -0.762 10.046 20.112 1.00 82.38 136 PRO A N 1
ATOM 1038 C CA . PRO A 1 136 ? -0.342 8.727 19.658 1.00 82.38 136 PRO A CA 1
ATOM 1039 C C . PRO A 1 136 ? -1.276 8.255 18.537 1.00 82.38 136 PRO A C 1
ATOM 1041 O O . PRO A 1 136 ? -2.496 8.393 18.650 1.00 82.38 136 PRO A O 1
ATOM 1044 N N . VAL A 1 137 ? -0.707 7.694 17.472 1.00 91.94 137 VAL A N 1
ATOM 1045 C CA . VAL A 1 137 ? -1.448 7.036 16.391 1.00 91.94 137 VAL A CA 1
ATOM 1046 C C . VAL A 1 137 ? -1.024 5.571 16.403 1.00 91.94 137 VAL A C 1
ATOM 1048 O O . VAL A 1 137 ? 0.151 5.263 16.221 1.00 91.94 137 VAL A O 1
ATOM 1051 N N . GLY A 1 138 ? -1.955 4.653 16.647 1.00 94.25 138 GLY A N 1
ATOM 1052 C CA . GLY A 1 138 ? -1.643 3.226 16.646 1.00 94.25 138 GLY A CA 1
ATOM 1053 C C . GLY A 1 138 ? -1.588 2.681 15.222 1.00 94.25 138 GLY A C 1
ATOM 1054 O O . GLY A 1 138 ? -0.570 2.150 14.771 1.00 94.25 138 GLY A O 1
ATOM 1055 N N . ARG A 1 139 ? -2.691 2.822 14.483 1.00 95.50 139 ARG A N 1
ATOM 1056 C CA . ARG A 1 139 ? -2.850 2.233 13.142 1.00 95.50 139 ARG A CA 1
ATOM 1057 C C . ARG A 1 139 ? -3.075 3.285 12.065 1.00 95.50 139 ARG A C 1
ATOM 1059 O O . ARG A 1 139 ? -4.091 3.978 12.068 1.00 95.50 139 ARG A O 1
ATOM 1066 N N . GLY A 1 140 ? -2.146 3.345 11.116 1.00 96.50 140 GLY A N 1
ATOM 1067 C CA . GLY A 1 140 ? -2.254 4.110 9.879 1.00 96.50 140 GLY A CA 1
ATOM 1068 C C . GLY A 1 140 ? -2.709 3.255 8.693 1.00 96.50 140 GLY A C 1
ATOM 1069 O O . GLY A 1 140 ? -2.367 2.076 8.592 1.00 96.50 140 GLY A O 1
ATOM 1070 N N . LEU A 1 141 ? -3.434 3.865 7.760 1.00 97.75 141 LEU A N 1
ATOM 1071 C CA . LEU A 1 141 ? -3.813 3.283 6.474 1.00 97.75 141 LEU A CA 1
ATOM 1072 C C . LEU A 1 141 ? -3.521 4.279 5.349 1.00 97.75 141 LEU A C 1
ATOM 1074 O O . LEU A 1 141 ? -3.894 5.444 5.449 1.00 97.75 141 LEU A O 1
ATOM 1078 N N . VAL A 1 142 ? -2.920 3.807 4.260 1.00 97.75 142 VAL A N 1
ATOM 1079 C CA . VAL A 1 142 ? -2.812 4.545 2.995 1.00 97.75 142 VAL A CA 1
ATOM 1080 C C . VAL A 1 142 ? -3.630 3.822 1.937 1.00 97.75 142 VAL A C 1
ATOM 1082 O O . VAL A 1 142 ? -3.337 2.671 1.613 1.00 97.75 142 VAL A O 1
ATOM 1085 N N . ILE A 1 143 ? -4.633 4.495 1.383 1.00 97.81 143 ILE A N 1
ATOM 1086 C CA . ILE A 1 143 ? -5.487 3.981 0.307 1.00 97.81 143 ILE A CA 1
ATOM 1087 C C . ILE A 1 143 ? -4.986 4.563 -1.015 1.00 97.81 143 ILE A C 1
ATOM 1089 O O . ILE A 1 143 ? -4.857 5.779 -1.143 1.00 97.81 143 ILE A O 1
ATOM 1093 N N . GLY A 1 144 ? -4.702 3.697 -1.987 1.00 97.06 144 GLY A N 1
ATOM 1094 C CA . GLY A 1 144 ? -3.978 4.073 -3.204 1.00 97.06 144 GLY A CA 1
ATOM 1095 C C . GLY A 1 144 ? -2.493 4.252 -2.935 1.00 97.06 144 GLY A C 1
ATOM 1096 O O . GLY A 1 144 ? -1.897 5.242 -3.342 1.00 97.06 144 GLY A O 1
ATOM 1097 N N . CYS A 1 145 ? -1.888 3.336 -2.173 1.00 97.44 145 CYS A N 1
ATOM 1098 C CA . CYS A 1 145 ? -0.508 3.506 -1.722 1.00 97.44 145 CYS A CA 1
ATOM 1099 C C . CYS A 1 145 ? 0.530 3.467 -2.851 1.00 97.44 145 CYS A C 1
ATOM 1101 O O . CYS A 1 145 ? 1.705 3.752 -2.604 1.00 97.44 145 CYS A O 1
ATOM 1103 N N . GLY A 1 146 ? 0.131 3.059 -4.056 1.00 96.69 146 GLY A N 1
ATOM 1104 C CA . GLY A 1 146 ? 1.005 2.890 -5.196 1.00 96.69 146 GLY A CA 1
ATOM 1105 C C . GLY A 1 146 ? 2.224 2.036 -4.854 1.00 96.69 146 GLY A C 1
ATOM 1106 O O . GLY A 1 146 ? 2.111 0.942 -4.296 1.00 96.69 146 GLY A O 1
ATOM 1107 N N . VAL A 1 147 ? 3.412 2.550 -5.164 1.00 97.25 147 VAL A N 1
ATOM 1108 C CA . VAL A 1 147 ? 4.697 1.886 -4.879 1.00 97.25 147 VAL A CA 1
ATOM 1109 C C . VAL A 1 147 ? 5.136 1.972 -3.413 1.00 97.25 147 VAL A C 1
ATOM 1111 O O . VAL A 1 147 ? 6.189 1.443 -3.068 1.00 97.25 147 VAL A O 1
ATOM 1114 N N . GLY A 1 148 ? 4.323 2.582 -2.548 1.00 97.38 148 GLY A N 1
ATOM 1115 C CA . GLY A 1 148 ? 4.425 2.476 -1.097 1.00 97.38 148 GLY A CA 1
ATOM 1116 C C . GLY A 1 148 ? 5.230 3.561 -0.395 1.00 97.38 148 GLY A C 1
ATOM 1117 O O . GLY A 1 148 ? 5.343 3.484 0.824 1.00 97.38 148 GLY A O 1
ATOM 1118 N N . ARG A 1 149 ? 5.767 4.570 -1.097 1.00 97.25 149 ARG A N 1
ATOM 1119 C CA . ARG A 1 149 ? 6.641 5.592 -0.486 1.00 97.25 149 ARG A CA 1
ATOM 1120 C C . ARG A 1 149 ? 6.013 6.226 0.752 1.00 97.25 149 ARG A C 1
ATOM 1122 O O . ARG A 1 149 ? 6.590 6.174 1.834 1.00 97.25 149 ARG A O 1
ATOM 1129 N N . LEU A 1 150 ? 4.790 6.716 0.600 1.00 96.56 150 LEU A N 1
ATOM 1130 C CA . LEU A 1 150 ? 4.040 7.358 1.669 1.00 96.56 150 LEU A CA 1
ATOM 1131 C C . LEU A 1 150 ? 3.781 6.436 2.875 1.00 96.56 150 LEU A C 1
ATOM 1133 O O . LEU A 1 150 ? 3.775 6.899 4.009 1.00 96.56 150 LEU A O 1
ATOM 1137 N N . VAL A 1 151 ? 3.628 5.124 2.670 1.00 97.81 151 VAL A N 1
ATOM 1138 C CA . VAL A 1 151 ? 3.436 4.153 3.767 1.00 97.81 151 VAL A CA 1
ATOM 1139 C C . VAL A 1 151 ? 4.647 4.140 4.700 1.00 97.81 151 VAL A C 1
ATOM 1141 O O . VAL A 1 151 ? 4.479 4.090 5.918 1.00 97.81 151 VAL A O 1
ATOM 1144 N N . PHE A 1 152 ? 5.859 4.228 4.144 1.00 97.56 152 PHE A N 1
ATOM 1145 C CA . PHE A 1 152 ? 7.089 4.308 4.934 1.00 97.56 152 PHE A CA 1
ATOM 1146 C C . PHE A 1 152 ? 7.213 5.648 5.667 1.00 97.56 152 PHE A C 1
ATOM 1148 O O . PHE A 1 152 ? 7.600 5.663 6.832 1.00 97.56 152 PHE A O 1
ATOM 1155 N N . GLU A 1 153 ? 6.836 6.761 5.032 1.00 96.12 153 GLU A N 1
ATOM 1156 C CA . GLU A 1 153 ? 6.844 8.087 5.673 1.00 96.12 153 GLU A CA 1
ATOM 1157 C C . GLU A 1 153 ? 5.848 8.157 6.845 1.00 96.12 153 GLU A C 1
ATOM 1159 O O . GLU A 1 153 ? 6.153 8.683 7.919 1.00 96.12 153 GLU A O 1
ATOM 1164 N N . LEU A 1 154 ? 4.666 7.550 6.690 1.00 95.19 154 LEU A N 1
ATOM 1165 C CA . LEU A 1 154 ? 3.628 7.525 7.725 1.00 95.19 154 LEU A CA 1
ATOM 1166 C C . LEU A 1 154 ? 4.045 6.783 8.997 1.00 95.19 154 LEU A C 1
ATOM 1168 O O . LEU A 1 154 ? 3.463 7.013 10.060 1.00 95.19 154 LEU A O 1
ATOM 1172 N N . ARG A 1 155 ? 5.070 5.927 8.935 1.00 95.19 155 ARG A N 1
ATOM 1173 C CA . ARG A 1 155 ? 5.592 5.243 10.125 1.00 95.19 155 ARG A CA 1
ATOM 1174 C C . ARG A 1 155 ? 6.229 6.175 11.136 1.00 95.19 155 ARG A C 1
ATOM 1176 O O . ARG A 1 155 ? 6.312 5.804 12.302 1.00 95.19 155 ARG A O 1
ATOM 1183 N N . ALA A 1 156 ? 6.623 7.381 10.736 1.00 94.00 156 ALA A N 1
ATOM 1184 C CA . ALA A 1 156 ? 7.040 8.406 11.686 1.00 94.00 156 ALA A CA 1
ATOM 1185 C C . ALA A 1 156 ? 5.886 8.884 12.591 1.00 94.00 156 ALA A C 1
ATOM 1187 O O . ALA A 1 156 ? 6.141 9.492 13.629 1.00 94.00 156 ALA A O 1
ATOM 1188 N N . PHE A 1 157 ? 4.634 8.616 12.206 1.00 94.44 157 PHE A N 1
ATOM 1189 C CA . PHE A 1 157 ? 3.440 9.101 12.893 1.00 94.44 157 PHE A CA 1
ATOM 1190 C C . PHE A 1 157 ? 2.633 7.989 13.556 1.00 94.44 157 PHE A C 1
ATOM 1192 O O . PHE A 1 157 ? 2.027 8.270 14.583 1.00 94.44 157 PHE A O 1
ATOM 1199 N N . ALA A 1 158 ? 2.631 6.767 13.005 1.00 95.62 158 ALA A N 1
ATOM 1200 C CA . ALA A 1 158 ? 1.842 5.637 13.503 1.00 95.62 158 ALA A CA 1
ATOM 1201 C C . ALA A 1 158 ? 2.686 4.405 13.857 1.00 95.62 158 ALA A C 1
ATOM 1203 O O . ALA A 1 158 ? 3.657 4.118 13.153 1.00 95.62 158 ALA A O 1
ATOM 1204 N N . ASP A 1 159 ? 2.282 3.632 14.875 1.00 94.44 159 ASP A N 1
ATOM 1205 C CA . ASP A 1 159 ? 2.982 2.402 15.302 1.00 94.44 159 ASP A CA 1
ATOM 1206 C C . ASP A 1 159 ? 3.048 1.350 14.187 1.00 94.44 159 ASP A C 1
ATOM 1208 O O . ASP A 1 159 ? 4.064 0.671 14.011 1.00 94.44 159 ASP A O 1
ATOM 1212 N N . THR A 1 160 ? 1.963 1.226 13.422 1.00 95.19 160 THR A N 1
ATOM 1213 C CA . THR A 1 160 ? 1.868 0.357 12.244 1.00 95.19 160 THR A CA 1
ATOM 1214 C C . THR A 1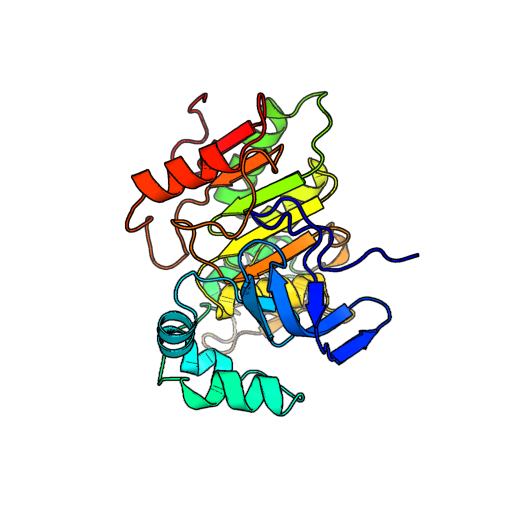 160 ? 1.161 1.077 11.107 1.00 95.19 160 THR A C 1
ATOM 1216 O O . THR A 1 160 ? 0.271 1.892 11.349 1.00 95.19 160 THR A O 1
ATOM 1219 N N . VAL A 1 161 ? 1.548 0.785 9.864 1.00 96.19 161 VAL A N 1
ATOM 1220 C CA . VAL A 1 161 ? 0.911 1.377 8.679 1.00 96.19 161 VAL A CA 1
ATOM 1221 C C . VAL A 1 161 ? 0.648 0.301 7.639 1.00 96.19 161 VAL A C 1
ATOM 1223 O O . VAL A 1 161 ? 1.545 -0.463 7.283 1.00 96.19 161 VAL A O 1
ATOM 1226 N N . LEU A 1 162 ? -0.580 0.270 7.132 1.00 97.31 162 LEU A N 1
ATOM 1227 C CA . LEU A 1 162 ? -0.964 -0.570 6.009 1.00 97.31 162 LEU A CA 1
ATOM 1228 C C . LEU A 1 162 ? -1.059 0.252 4.724 1.00 97.31 162 LEU A C 1
ATOM 1230 O O . LEU A 1 162 ? -1.761 1.258 4.683 1.00 97.31 162 LEU A O 1
ATOM 1234 N N . GLY A 1 163 ? -0.405 -0.198 3.659 1.00 97.50 163 GLY A N 1
ATOM 1235 C CA . GLY A 1 163 ? -0.675 0.260 2.300 1.00 97.50 163 GLY A CA 1
ATOM 1236 C C . GLY A 1 163 ? -1.709 -0.624 1.612 1.00 97.50 163 GLY A C 1
ATOM 1237 O O . GLY A 1 163 ? -1.580 -1.847 1.619 1.00 97.50 163 GLY A O 1
ATOM 1238 N N . LEU A 1 164 ? -2.714 -0.021 0.986 1.00 97.50 164 LEU A N 1
ATOM 1239 C CA . LEU A 1 164 ? -3.658 -0.707 0.112 1.00 97.50 164 LEU A CA 1
ATOM 1240 C C . LEU A 1 164 ? -3.641 -0.062 -1.270 1.00 97.50 164 LEU A C 1
ATOM 1242 O O . LEU A 1 164 ? -3.755 1.155 -1.390 1.00 97.50 164 LEU A O 1
ATOM 1246 N N . ASP A 1 165 ? -3.556 -0.877 -2.316 1.00 97.62 165 ASP A N 1
ATOM 1247 C CA . ASP A 1 165 ? -3.714 -0.427 -3.701 1.00 97.62 165 ASP A CA 1
ATOM 1248 C C . ASP A 1 165 ? -4.422 -1.503 -4.536 1.00 97.62 165 ASP A C 1
ATOM 1250 O O . ASP A 1 165 ? -4.377 -2.695 -4.214 1.00 97.62 165 ASP A O 1
ATOM 1254 N N . TRP A 1 166 ? -5.092 -1.097 -5.613 1.00 96.38 166 TRP A N 1
ATOM 1255 C CA . TRP A 1 166 ? -5.742 -2.034 -6.526 1.00 96.38 166 TRP A CA 1
ATOM 1256 C C . TRP A 1 166 ? -4.732 -2.809 -7.382 1.00 96.38 166 TRP A C 1
ATOM 1258 O O . TRP A 1 166 ? -4.977 -3.970 -7.727 1.00 96.38 166 TRP A O 1
ATOM 1268 N N . SER A 1 167 ? -3.607 -2.183 -7.743 1.00 96.50 167 SER A N 1
ATOM 1269 C CA . SER A 1 167 ? -2.573 -2.751 -8.609 1.00 96.50 167 SER A CA 1
ATOM 1270 C C . SER A 1 167 ? -1.690 -3.746 -7.862 1.00 96.50 167 SER A C 1
ATOM 1272 O O . SER A 1 167 ? -0.903 -3.385 -6.983 1.00 96.50 167 SER A O 1
ATOM 1274 N N . LEU A 1 168 ? -1.730 -5.016 -8.276 1.00 96.50 168 LEU A N 1
ATOM 1275 C CA . LEU A 1 168 ? -0.832 -6.031 -7.730 1.00 96.50 168 LEU A CA 1
ATOM 1276 C C . LEU A 1 168 ? 0.634 -5.691 -7.997 1.00 96.50 168 LEU A C 1
ATOM 1278 O O . LEU A 1 168 ? 1.500 -5.960 -7.165 1.00 96.50 168 LEU A O 1
ATOM 1282 N N . ALA A 1 169 ? 0.931 -5.150 -9.175 1.00 96.62 169 ALA A N 1
ATOM 1283 C CA . ALA A 1 169 ? 2.282 -4.802 -9.573 1.00 96.62 169 ALA A CA 1
ATOM 1284 C C . ALA A 1 169 ? 2.875 -3.761 -8.609 1.00 96.62 169 ALA A C 1
ATOM 1286 O O . ALA A 1 169 ? 4.018 -3.928 -8.168 1.00 96.62 169 ALA A O 1
ATOM 1287 N N . ARG A 1 170 ? 2.090 -2.738 -8.243 1.00 97.25 170 ARG A N 1
ATOM 1288 C CA . ARG A 1 170 ? 2.487 -1.675 -7.305 1.00 97.25 170 ARG A CA 1
ATOM 1289 C C . ARG A 1 170 ? 2.671 -2.198 -5.892 1.00 97.25 170 ARG A C 1
ATOM 1291 O O . ARG A 1 170 ? 3.754 -2.052 -5.329 1.00 97.25 170 ARG A O 1
ATOM 1298 N N . VAL A 1 171 ? 1.688 -2.935 -5.381 1.00 97.31 171 VAL A N 1
ATOM 1299 C CA . VAL A 1 171 ? 1.753 -3.548 -4.046 1.00 97.31 171 VAL A CA 1
ATOM 1300 C C . VAL A 1 171 ? 2.945 -4.499 -3.921 1.00 97.31 171 VAL A C 1
ATOM 1302 O O . VAL A 1 171 ? 3.674 -4.457 -2.934 1.00 97.31 171 VAL A O 1
ATOM 1305 N N . ARG A 1 172 ? 3.219 -5.327 -4.938 1.00 95.94 172 ARG A N 1
ATOM 1306 C CA . ARG A 1 172 ? 4.405 -6.203 -4.941 1.00 95.94 172 ARG A CA 1
ATOM 1307 C C . ARG A 1 172 ? 5.705 -5.412 -4.946 1.00 95.94 172 ARG A C 1
ATOM 1309 O O . ARG A 1 172 ? 6.667 -5.827 -4.307 1.00 95.94 172 ARG A O 1
ATOM 1316 N N . ARG A 1 173 ? 5.759 -4.298 -5.677 1.00 96.56 173 ARG A N 1
ATOM 1317 C CA . ARG A 1 173 ? 6.929 -3.415 -5.699 1.00 96.56 173 ARG A CA 1
ATOM 1318 C C . ARG A 1 173 ? 7.172 -2.811 -4.314 1.00 96.56 173 ARG A C 1
ATOM 1320 O O . ARG A 1 173 ? 8.289 -2.929 -3.816 1.00 96.56 173 ARG A O 1
ATOM 1327 N N . ALA A 1 174 ? 6.129 -2.272 -3.690 1.00 97.06 174 ALA A N 1
ATOM 1328 C CA . ALA A 1 174 ? 6.162 -1.726 -2.337 1.00 97.06 174 ALA A CA 1
ATOM 1329 C C . ALA A 1 174 ? 6.607 -2.773 -1.305 1.00 97.06 174 ALA A C 1
ATOM 1331 O O . ALA A 1 174 ? 7.538 -2.558 -0.527 1.00 97.06 174 ALA A O 1
ATOM 1332 N N . ARG A 1 175 ? 6.011 -3.969 -1.377 1.00 95.62 175 ARG A N 1
ATOM 1333 C CA . ARG A 1 175 ? 6.363 -5.105 -0.525 1.00 95.62 175 ARG A CA 1
ATOM 1334 C C . ARG A 1 175 ? 7.820 -5.519 -0.695 1.00 95.62 175 ARG A C 1
ATOM 1336 O O . ARG A 1 175 ? 8.498 -5.734 0.303 1.00 95.62 175 ARG A O 1
ATOM 1343 N N . ASN A 1 176 ? 8.321 -5.595 -1.929 1.00 94.88 176 ASN A N 1
ATOM 1344 C CA . ASN A 1 176 ? 9.727 -5.905 -2.181 1.00 94.88 176 ASN A CA 1
ATOM 1345 C C . ASN A 1 176 ? 10.646 -4.879 -1.503 1.00 94.88 176 ASN A C 1
ATOM 1347 O O . ASN A 1 176 ? 11.599 -5.287 -0.852 1.00 94.88 176 ASN A O 1
ATOM 1351 N N . ILE A 1 177 ? 10.353 -3.578 -1.591 1.00 96.00 177 ILE A N 1
ATOM 1352 C CA . ILE A 1 177 ? 11.131 -2.532 -0.899 1.00 96.00 177 ILE A CA 1
ATOM 1353 C C . ILE A 1 177 ? 11.115 -2.760 0.621 1.00 96.00 177 ILE A C 1
ATOM 1355 O O . ILE A 1 177 ? 12.154 -2.669 1.274 1.00 96.00 177 ILE A O 1
ATOM 1359 N N . ALA A 1 178 ? 9.963 -3.132 1.183 1.00 94.88 178 ALA A N 1
ATOM 1360 C CA . ALA A 1 178 ? 9.829 -3.382 2.615 1.00 94.88 178 ALA A CA 1
ATOM 1361 C C . ALA A 1 178 ? 10.674 -4.564 3.109 1.00 94.88 178 ALA A C 1
ATOM 1363 O O . ALA A 1 178 ? 11.308 -4.450 4.156 1.00 94.88 178 ALA A O 1
ATOM 1364 N N . VAL A 1 179 ? 10.729 -5.668 2.356 1.00 92.69 179 VAL A N 1
ATOM 1365 C CA . VAL A 1 179 ? 11.353 -6.924 2.822 1.00 92.69 179 VAL A CA 1
ATOM 1366 C C . VAL A 1 179 ? 12.735 -7.218 2.244 1.00 92.69 179 VAL A C 1
ATOM 1368 O O . VAL A 1 179 ? 13.383 -8.163 2.680 1.00 92.69 179 VAL A O 1
ATOM 1371 N N . THR A 1 180 ? 13.207 -6.456 1.254 1.00 93.50 180 THR A N 1
ATOM 1372 C CA . THR A 1 180 ? 14.523 -6.715 0.650 1.00 93.50 180 THR A CA 1
ATOM 1373 C C . THR A 1 180 ? 15.634 -6.480 1.680 1.00 93.50 180 THR A C 1
ATOM 1375 O O . THR A 1 180 ? 15.703 -5.424 2.308 1.00 93.50 180 THR A O 1
ATOM 1378 N N . GLU A 1 181 ? 16.510 -7.472 1.851 1.00 91.44 181 GLU A N 1
ATOM 1379 C CA . GLU A 1 181 ? 17.710 -7.377 2.700 1.00 91.44 181 GLU A CA 1
ATOM 1380 C C . GLU A 1 181 ? 18.929 -6.839 1.931 1.00 91.44 181 GLU A C 1
ATOM 1382 O O . GLU A 1 181 ? 19.835 -6.262 2.523 1.00 91.44 181 GLU A O 1
ATOM 1387 N N . GLY A 1 182 ? 18.956 -7.032 0.607 1.00 92.19 182 GLY A N 1
ATOM 1388 C CA . GLY A 1 182 ? 20.019 -6.561 -0.282 1.00 92.19 182 GLY A CA 1
ATOM 1389 C C . GLY A 1 182 ? 19.788 -5.155 -0.853 1.00 92.19 182 GLY A C 1
ATOM 1390 O O . GLY A 1 182 ? 18.861 -4.450 -0.451 1.00 92.19 182 GLY A O 1
ATOM 1391 N N . PRO A 1 183 ? 20.609 -4.732 -1.831 1.00 93.81 183 PRO A N 1
ATOM 1392 C CA . PRO A 1 183 ? 20.373 -3.477 -2.524 1.00 93.81 183 PRO A CA 1
ATOM 1393 C C . PRO A 1 183 ? 19.080 -3.561 -3.337 1.00 93.81 183 PRO A C 1
ATOM 1395 O O . PRO A 1 183 ? 18.842 -4.524 -4.069 1.00 93.81 183 PRO A O 1
ATOM 1398 N N . PHE A 1 184 ? 18.269 -2.514 -3.248 1.00 94.94 184 PHE A N 1
ATOM 1399 C CA . PHE A 1 184 ? 17.180 -2.288 -4.183 1.00 94.94 184 PHE A CA 1
ATOM 1400 C C . PHE A 1 184 ? 17.646 -1.282 -5.229 1.00 94.94 184 PHE A C 1
ATOM 1402 O O . PHE A 1 184 ? 18.095 -0.191 -4.881 1.00 94.94 184 PHE A O 1
ATOM 1409 N N . LEU A 1 185 ? 17.585 -1.663 -6.502 1.00 95.19 185 LEU A N 1
ATOM 1410 C CA . LEU A 1 185 ? 18.115 -0.858 -7.597 1.00 95.19 185 LEU A CA 1
ATOM 1411 C C . LEU A 1 185 ? 16.988 -0.121 -8.321 1.00 95.19 185 LEU A C 1
ATOM 1413 O O . LEU A 1 185 ? 15.969 -0.723 -8.672 1.00 95.19 185 LEU A O 1
ATOM 1417 N N . LEU A 1 186 ? 17.193 1.169 -8.574 1.00 93.75 186 LEU A N 1
ATOM 1418 C CA . LEU A 1 186 ? 16.351 1.970 -9.453 1.00 93.75 186 LEU A CA 1
ATOM 1419 C C . LEU A 1 186 ? 17.006 2.141 -10.823 1.00 93.75 186 LEU A C 1
ATOM 1421 O O . LEU A 1 186 ? 18.203 2.430 -10.897 1.00 93.75 186 LEU A O 1
ATOM 1425 N N . PRO A 1 187 ? 16.234 2.024 -11.914 1.00 91.75 187 PRO A N 1
ATOM 1426 C CA . PRO A 1 187 ? 16.700 2.430 -13.226 1.00 91.75 187 PRO A CA 1
ATOM 1427 C C . PRO A 1 187 ? 16.741 3.962 -13.296 1.00 91.75 187 PRO A C 1
ATOM 1429 O O . PRO A 1 187 ? 15.713 4.641 -13.271 1.00 91.75 187 PRO A O 1
ATOM 1432 N N . VAL A 1 188 ? 17.947 4.505 -13.409 1.00 89.50 188 VAL A N 1
ATOM 14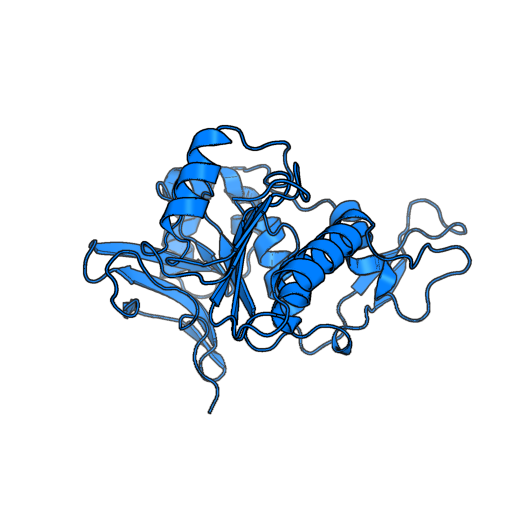33 C CA . VAL A 1 188 ? 18.207 5.936 -13.549 1.00 89.50 188 VAL A CA 1
ATOM 1434 C C . VAL A 1 188 ? 18.587 6.242 -15.003 1.00 89.50 188 VAL A C 1
ATOM 1436 O O . VAL A 1 188 ? 19.550 5.662 -15.519 1.00 89.50 188 VAL A O 1
ATOM 1439 N N . PRO A 1 189 ? 17.865 7.141 -15.698 1.00 85.88 189 PRO A N 1
ATOM 1440 C CA . PRO A 1 189 ? 18.264 7.604 -17.024 1.00 85.88 189 PRO A CA 1
ATOM 1441 C C . PRO A 1 189 ? 19.666 8.222 -16.994 1.00 85.88 189 PRO A C 1
ATOM 1443 O O . PRO A 1 189 ? 19.993 8.982 -16.086 1.00 85.88 189 PRO A O 1
ATOM 1446 N N . THR A 1 190 ? 20.497 7.930 -17.999 1.00 82.81 190 THR A N 1
ATOM 1447 C CA . THR A 1 190 ? 21.834 8.531 -18.108 1.00 82.81 190 THR A CA 1
ATOM 1448 C C . THR A 1 190 ? 21.917 9.462 -19.319 1.00 82.81 190 THR A C 1
ATOM 1450 O O . THR A 1 190 ? 21.585 9.041 -20.430 1.00 82.81 190 THR A O 1
ATOM 1453 N N . PRO A 1 191 ? 22.408 10.709 -19.165 1.00 81.19 191 PRO A N 1
ATOM 1454 C CA . PRO A 1 191 ? 22.563 11.624 -20.301 1.00 81.19 191 PRO A CA 1
ATOM 1455 C C . PRO A 1 191 ? 23.532 11.105 -21.373 1.00 81.19 191 PRO A C 1
ATOM 1457 O O . PRO A 1 191 ? 23.392 11.420 -22.550 1.00 81.19 191 PRO A O 1
ATOM 1460 N N . ARG A 1 192 ? 24.527 10.303 -20.968 1.00 78.62 192 ARG A N 1
ATOM 1461 C CA . ARG A 1 192 ? 25.589 9.796 -21.854 1.00 78.62 192 ARG A CA 1
ATOM 1462 C C . ARG A 1 192 ? 25.169 8.593 -22.705 1.00 78.62 192 ARG A C 1
ATOM 1464 O O . ARG A 1 192 ? 25.833 8.324 -23.700 1.00 78.62 192 ARG A O 1
ATOM 1471 N N . ALA A 1 193 ? 24.104 7.882 -22.332 1.00 79.12 193 ALA A N 1
ATOM 1472 C CA . ALA A 1 193 ? 23.576 6.745 -23.087 1.00 79.12 193 ALA A CA 1
ATOM 1473 C C . ALA A 1 193 ? 22.035 6.732 -23.051 1.00 79.12 193 ALA A C 1
ATOM 1475 O O . ALA A 1 193 ? 21.430 5.913 -22.348 1.00 79.12 193 ALA A O 1
ATOM 1476 N N . PRO A 1 194 ? 21.377 7.634 -23.805 1.00 78.88 194 PRO A N 1
ATOM 1477 C CA . PRO A 1 194 ? 19.922 7.652 -23.905 1.00 78.88 194 PRO A CA 1
ATOM 1478 C C . PRO A 1 194 ? 19.379 6.271 -24.307 1.00 78.88 194 PRO A C 1
ATOM 1480 O O . PRO A 1 194 ? 19.861 5.660 -25.258 1.00 78.88 194 PRO A O 1
ATOM 1483 N N . GLY A 1 195 ? 18.392 5.765 -23.565 1.00 82.19 195 GLY A N 1
ATOM 1484 C CA . GLY A 1 195 ? 17.764 4.459 -23.811 1.00 82.19 195 GLY A CA 1
ATOM 1485 C C . GLY A 1 195 ? 18.375 3.269 -23.061 1.00 82.19 195 GLY A C 1
ATOM 1486 O O . GLY A 1 195 ? 17.780 2.197 -23.081 1.00 82.19 195 GLY A O 1
ATOM 1487 N N . THR A 1 196 ? 19.505 3.437 -22.362 1.00 85.25 196 THR A N 1
ATOM 1488 C CA . THR A 1 196 ? 20.053 2.402 -21.463 1.00 85.25 196 THR A CA 1
ATOM 1489 C C . THR A 1 196 ? 20.124 2.950 -20.035 1.00 85.25 196 THR A C 1
ATOM 1491 O O . THR A 1 196 ? 21.096 3.629 -19.690 1.00 85.25 196 THR A O 1
ATOM 1494 N N . PRO A 1 197 ? 19.089 2.736 -19.198 1.00 88.19 197 PRO A N 1
ATOM 1495 C CA . PRO A 1 197 ? 19.124 3.193 -17.815 1.00 88.19 197 PRO A CA 1
ATOM 1496 C C . PRO A 1 197 ? 20.242 2.480 -17.044 1.00 88.19 197 PRO A C 1
ATOM 1498 O O . PRO A 1 197 ? 20.495 1.292 -17.248 1.00 88.19 197 PRO A O 1
ATOM 1501 N N . LYS A 1 198 ? 20.909 3.210 -16.149 1.00 90.69 198 LYS A N 1
ATOM 1502 C CA . LYS A 1 198 ? 21.859 2.641 -15.190 1.00 90.69 198 LYS A CA 1
ATOM 1503 C C . LYS A 1 198 ? 21.085 2.221 -13.948 1.00 90.69 198 LYS A C 1
ATOM 1505 O O . LYS A 1 198 ? 20.321 3.014 -13.414 1.00 90.69 198 LYS A O 1
ATOM 1510 N N . GLU A 1 199 ? 21.306 1.006 -13.468 1.00 94.06 199 GLU A N 1
ATOM 1511 C CA . GLU A 1 199 ? 20.771 0.569 -12.180 1.00 94.06 199 GLU A CA 1
ATOM 1512 C C . GLU A 1 199 ? 21.606 1.165 -11.040 1.00 94.06 199 GLU A C 1
ATOM 1514 O O . GLU A 1 199 ? 22.828 0.997 -10.998 1.00 94.06 199 GLU A O 1
ATOM 1519 N N . VAL A 1 200 ? 20.956 1.899 -10.138 1.00 95.19 200 VAL A N 1
ATOM 1520 C CA . VAL A 1 200 ? 21.605 2.587 -9.015 1.00 95.19 200 VAL A CA 1
ATOM 1521 C C . VAL A 1 200 ? 20.896 2.205 -7.715 1.00 95.19 200 VAL A C 1
ATOM 1523 O O . VAL A 1 200 ? 19.663 2.208 -7.687 1.00 95.19 200 VAL A O 1
ATOM 1526 N N . PRO A 1 201 ? 21.624 1.836 -6.646 1.00 96.94 201 PRO A N 1
ATOM 1527 C CA . PRO A 1 201 ? 20.998 1.481 -5.380 1.00 96.94 201 PRO A CA 1
ATOM 1528 C C . PRO A 1 201 ? 20.332 2.687 -4.714 1.00 96.94 201 PRO A C 1
ATOM 1530 O O . PRO A 1 201 ? 20.850 3.805 -4.763 1.00 96.94 201 PRO A O 1
ATOM 1533 N N . ILE A 1 202 ? 19.217 2.432 -4.031 1.00 97.00 202 ILE A N 1
ATOM 1534 C CA . ILE A 1 202 ? 18.629 3.385 -3.086 1.00 97.00 202 ILE A CA 1
ATOM 1535 C C . ILE A 1 202 ? 19.021 3.080 -1.645 1.00 97.00 202 ILE A C 1
ATOM 1537 O O . ILE A 1 202 ? 19.313 1.939 -1.278 1.00 97.00 202 ILE A O 1
ATOM 1541 N N . ASP A 1 203 ? 18.981 4.117 -0.823 1.00 97.12 203 ASP A N 1
ATOM 1542 C CA . ASP A 1 203 ? 19.141 4.056 0.616 1.00 97.12 203 ASP A CA 1
ATOM 1543 C C . ASP A 1 203 ? 17.882 3.492 1.290 1.00 97.12 203 ASP A C 1
ATOM 1545 O O . ASP A 1 203 ? 16.970 4.220 1.677 1.00 97.12 203 ASP A O 1
ATOM 1549 N N . LEU A 1 204 ? 17.825 2.168 1.436 1.00 96.19 204 LEU A N 1
ATOM 1550 C CA . LEU A 1 204 ? 16.740 1.516 2.176 1.00 96.19 204 LEU A CA 1
ATOM 1551 C C . LEU A 1 204 ? 16.803 1.760 3.691 1.00 96.19 204 LEU A C 1
ATOM 1553 O O . LEU A 1 204 ? 15.816 1.493 4.377 1.00 96.19 204 LEU A O 1
ATOM 1557 N N . GLU A 1 205 ? 17.939 2.211 4.229 1.00 95.88 205 GLU A N 1
ATOM 1558 C CA . GLU A 1 205 ? 18.110 2.481 5.664 1.00 95.88 205 GLU A CA 1
ATOM 1559 C C . GLU A 1 205 ? 17.471 3.815 6.059 1.00 95.88 205 GLU A C 1
ATOM 1561 O O . GLU A 1 205 ? 17.059 3.983 7.206 1.00 95.88 205 GLU A O 1
ATOM 1566 N N . ALA A 1 206 ? 17.306 4.727 5.098 1.00 95.88 206 ALA A N 1
ATOM 1567 C CA . ALA A 1 206 ? 16.528 5.951 5.264 1.00 95.88 206 ALA A CA 1
ATOM 1568 C C . ALA A 1 206 ? 15.017 5.692 5.455 1.00 95.88 206 ALA A C 1
ATOM 1570 O O . ALA A 1 206 ? 14.297 6.580 5.908 1.00 95.88 206 ALA A O 1
ATOM 1571 N N . LEU A 1 207 ? 14.523 4.487 5.139 1.00 96.44 207 LEU A N 1
ATOM 1572 C CA . LEU A 1 207 ? 13.114 4.115 5.289 1.00 96.44 207 LEU A CA 1
ATOM 1573 C C . LEU A 1 207 ? 12.844 3.408 6.624 1.00 96.44 207 LEU A C 1
ATOM 1575 O O . LEU A 1 207 ? 13.490 2.417 6.975 1.00 96.44 207 LEU A O 1
ATOM 1579 N N . VAL A 1 208 ? 11.780 3.814 7.323 1.00 95.62 208 VAL A N 1
ATOM 1580 C CA . VAL A 1 208 ? 11.260 3.069 8.481 1.00 95.62 208 VAL A CA 1
ATOM 1581 C C . VAL A 1 208 ? 10.401 1.900 7.989 1.00 95.62 208 VAL A C 1
ATOM 1583 O O . VAL A 1 208 ? 9.201 2.031 7.762 1.00 95.62 208 VAL A O 1
ATOM 1586 N N . ARG A 1 209 ? 11.028 0.733 7.796 1.00 94.56 209 ARG A N 1
ATOM 1587 C CA . ARG A 1 209 ? 10.371 -0.459 7.218 1.00 94.56 209 ARG A CA 1
ATOM 1588 C C . ARG A 1 209 ? 9.702 -1.382 8.237 1.00 94.56 209 ARG A C 1
ATOM 1590 O O . ARG A 1 209 ? 8.790 -2.121 7.894 1.00 94.56 209 ARG A O 1
ATOM 1597 N N . ALA A 1 210 ? 10.141 -1.386 9.494 1.00 92.19 210 ALA A N 1
ATOM 1598 C CA . ALA A 1 210 ? 9.504 -2.220 10.514 1.00 92.19 210 ALA A CA 1
ATOM 1599 C C . ALA A 1 210 ? 8.061 -1.748 10.751 1.00 92.19 210 ALA A C 1
ATOM 1601 O O . ALA A 1 210 ? 7.838 -0.551 10.865 1.00 92.19 210 ALA A O 1
ATOM 1602 N N . GLY A 1 211 ? 7.082 -2.649 10.868 1.00 92.56 211 GLY A N 1
ATOM 1603 C CA . GLY A 1 211 ? 5.678 -2.286 11.130 1.00 92.56 211 GLY A CA 1
ATOM 1604 C C . GLY A 1 211 ? 4.906 -1.715 9.931 1.00 92.56 211 GLY A C 1
ATOM 1605 O O . GLY A 1 211 ? 3.814 -1.186 10.127 1.00 92.56 211 GLY A O 1
ATOM 1606 N N . VAL A 1 212 ? 5.451 -1.804 8.713 1.00 94.81 212 VAL A N 1
ATOM 1607 C CA . VAL A 1 212 ? 4.685 -1.578 7.476 1.00 94.81 212 VAL A CA 1
ATOM 1608 C C . VAL A 1 212 ? 4.218 -2.898 6.878 1.00 94.81 212 VAL A C 1
ATOM 1610 O O . VAL A 1 212 ? 4.936 -3.899 6.938 1.00 94.81 212 VAL A O 1
ATOM 1613 N N . ASP A 1 213 ? 3.048 -2.893 6.249 1.00 95.19 213 ASP A N 1
ATOM 1614 C CA . ASP A 1 213 ? 2.643 -3.977 5.357 1.00 95.19 213 ASP A CA 1
ATOM 1615 C C . ASP A 1 213 ? 1.809 -3.469 4.180 1.00 95.19 213 ASP A C 1
ATOM 1617 O O . ASP A 1 213 ? 1.409 -2.304 4.148 1.00 95.19 213 ASP A O 1
ATOM 1621 N N . PHE A 1 214 ? 1.562 -4.338 3.201 1.00 95.75 214 PHE A N 1
ATOM 1622 C CA . PHE A 1 214 ? 0.855 -3.994 1.978 1.00 95.75 214 PHE A CA 1
ATOM 1623 C C . PHE A 1 214 ? -0.130 -5.082 1.556 1.00 95.75 214 PHE A C 1
ATOM 1625 O O . PHE A 1 214 ? 0.184 -6.275 1.553 1.00 95.75 214 PHE A O 1
ATOM 1632 N N . VAL A 1 215 ? -1.311 -4.657 1.117 1.00 96.19 215 VAL A N 1
ATOM 1633 C CA . VAL A 1 215 ? -2.344 -5.536 0.566 1.00 96.19 215 VAL A CA 1
ATOM 1634 C C . VAL A 1 215 ? -2.845 -5.032 -0.772 1.00 96.19 215 VAL A C 1
ATOM 1636 O O . VAL A 1 215 ? -2.892 -3.833 -1.034 1.00 96.19 215 VAL A O 1
ATOM 1639 N N . ALA A 1 216 ? -3.251 -5.974 -1.614 1.00 96.44 216 ALA A N 1
ATOM 1640 C CA . ALA A 1 216 ? -3.983 -5.661 -2.824 1.00 96.44 216 ALA A CA 1
ATOM 1641 C C . ALA A 1 216 ? -5.486 -5.763 -2.549 1.00 96.44 216 ALA A C 1
ATOM 1643 O O . ALA A 1 216 ? -5.960 -6.799 -2.073 1.00 96.44 216 ALA A O 1
ATOM 1644 N N . GLY A 1 217 ? -6.238 -4.706 -2.841 1.00 95.44 217 GLY A N 1
ATOM 1645 C CA . GLY A 1 217 ? -7.660 -4.638 -2.507 1.00 95.44 217 GLY A CA 1
ATOM 1646 C C . GLY A 1 217 ? -8.397 -3.513 -3.220 1.00 95.44 217 GLY A C 1
ATOM 1647 O O . GLY A 1 217 ? -7.814 -2.764 -3.999 1.00 95.44 217 GLY A O 1
ATOM 1648 N N . ASP A 1 218 ? -9.696 -3.418 -2.958 1.00 95.75 218 ASP A N 1
ATOM 1649 C CA . ASP A 1 218 ? -10.565 -2.386 -3.521 1.00 95.75 218 ASP A CA 1
ATOM 1650 C C . ASP A 1 218 ? -10.773 -1.253 -2.511 1.00 95.75 218 ASP A C 1
ATOM 1652 O O . ASP A 1 218 ? -11.249 -1.484 -1.398 1.00 95.75 218 ASP A O 1
ATOM 1656 N N . ALA A 1 219 ? -10.439 -0.026 -2.904 1.00 96.94 219 ALA A N 1
ATOM 1657 C CA . ALA A 1 219 ? -10.636 1.164 -2.082 1.00 96.94 219 ALA A CA 1
ATOM 1658 C C . ALA A 1 219 ? -12.125 1.456 -1.802 1.00 96.94 219 ALA A C 1
ATOM 1660 O O . ALA A 1 219 ? -12.451 2.058 -0.782 1.00 96.94 219 ALA A O 1
ATOM 1661 N N . ALA A 1 220 ? -13.032 1.013 -2.679 1.00 97.00 220 ALA A N 1
ATOM 1662 C CA . ALA A 1 220 ? -14.480 1.181 -2.540 1.00 97.00 220 ALA A CA 1
ATOM 1663 C C . ALA A 1 220 ? -15.146 0.083 -1.675 1.00 97.00 220 ALA A C 1
ATOM 1665 O O . ALA A 1 220 ? -16.352 0.141 -1.388 1.00 97.00 220 ALA A O 1
ATOM 1666 N N . ALA A 1 221 ? -14.371 -0.916 -1.244 1.00 95.88 221 ALA A N 1
ATOM 1667 C CA . ALA A 1 221 ? -14.811 -2.015 -0.390 1.00 95.88 221 ALA A CA 1
ATOM 1668 C C . ALA A 1 221 ? -13.641 -2.527 0.468 1.00 95.88 221 ALA A C 1
ATOM 1670 O O . ALA A 1 221 ? -13.145 -3.642 0.269 1.00 95.88 221 ALA A O 1
ATOM 1671 N N . LEU A 1 222 ? -13.193 -1.703 1.419 1.00 94.88 222 LEU A N 1
ATOM 1672 C CA . LEU A 1 222 ? -12.002 -1.979 2.217 1.00 94.88 222 LEU A CA 1
ATOM 1673 C C . LEU A 1 222 ? -12.194 -3.252 3.062 1.00 94.88 222 LEU A C 1
ATOM 1675 O O . LEU A 1 222 ? -13.191 -3.370 3.784 1.00 94.88 222 LEU A O 1
ATOM 1679 N N . PRO A 1 223 ? -11.223 -4.183 3.065 1.00 91.31 223 PRO A N 1
ATOM 1680 C CA . PRO A 1 223 ? -11.284 -5.429 3.831 1.00 91.31 223 PRO A CA 1
ATOM 1681 C C . PRO A 1 223 ? -10.902 -5.210 5.307 1.00 91.31 223 PRO A C 1
ATOM 1683 O O . PRO A 1 223 ? -10.165 -6.001 5.891 1.00 91.31 223 PRO A O 1
ATOM 1686 N N . LEU A 1 224 ? -11.371 -4.109 5.894 1.00 91.38 224 LEU A N 1
ATOM 1687 C CA . LEU A 1 224 ? -11.026 -3.651 7.236 1.00 91.38 224 LEU A CA 1
ATOM 1688 C C . LEU A 1 224 ? -12.284 -3.390 8.067 1.00 91.38 224 LEU A C 1
ATOM 1690 O O . LEU A 1 224 ? -13.328 -3.016 7.522 1.00 91.38 224 LEU A O 1
ATOM 1694 N N . ALA A 1 225 ? -12.179 -3.589 9.377 1.00 91.12 225 ALA A N 1
ATOM 1695 C CA . ALA A 1 225 ? -13.240 -3.295 10.334 1.00 91.12 225 ALA A CA 1
ATOM 1696 C C . ALA A 1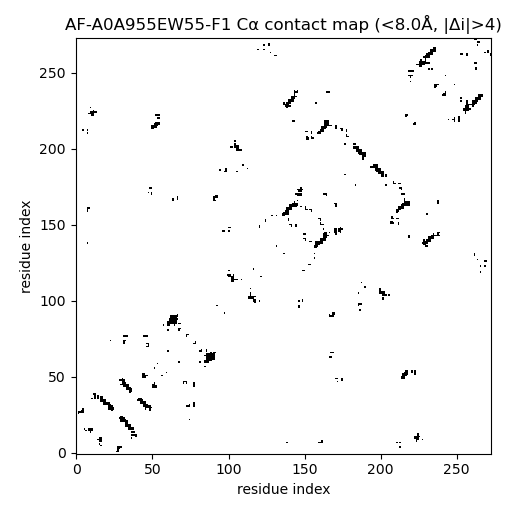 225 ? -13.545 -1.801 10.452 1.00 91.12 225 ALA A C 1
ATOM 1698 O O . ALA A 1 225 ? -12.713 -0.939 10.175 1.00 91.12 225 ALA A O 1
ATOM 1699 N N . ASP A 1 226 ? -14.764 -1.510 10.892 1.00 93.94 226 ASP A N 1
ATOM 1700 C CA . ASP A 1 226 ? -15.182 -0.154 11.215 1.00 93.94 226 ASP A CA 1
ATOM 1701 C C . ASP A 1 226 ? -14.330 0.385 12.370 1.00 93.94 226 ASP A C 1
ATOM 1703 O O . ASP A 1 226 ? -14.053 -0.325 13.342 1.00 93.94 226 ASP A O 1
ATOM 1707 N N . GLY A 1 227 ? -13.914 1.644 12.269 1.00 94.62 227 GLY A N 1
ATOM 1708 C CA . GLY A 1 227 ? -13.190 2.331 13.334 1.00 94.62 227 GLY A CA 1
ATOM 1709 C C . GLY A 1 227 ? -11.845 1.717 13.738 1.00 94.62 227 GLY A C 1
ATOM 1710 O O . GLY A 1 227 ? -11.413 1.925 14.870 1.00 94.62 227 GLY A O 1
ATOM 1711 N N . CYS A 1 228 ? -11.192 0.934 12.874 1.00 94.69 228 CYS A N 1
ATOM 1712 C CA . CYS A 1 228 ? -9.953 0.235 13.215 1.00 94.69 228 CYS A CA 1
ATOM 1713 C C . CYS A 1 228 ? -8.661 1.036 12.978 1.00 94.69 228 CYS A C 1
ATOM 1715 O O . CYS A 1 228 ? -7.590 0.566 13.375 1.00 94.69 228 CYS A O 1
ATOM 1717 N N . CYS A 1 229 ? -8.740 2.185 12.302 1.00 95.25 229 CYS A N 1
ATOM 1718 C CA . CYS A 1 229 ? -7.597 3.022 11.932 1.00 95.25 229 CYS A CA 1
ATOM 1719 C C . CYS A 1 229 ? -7.649 4.376 12.647 1.00 95.25 229 CYS A C 1
ATOM 1721 O O . CYS A 1 229 ? -8.649 5.079 12.573 1.00 95.25 229 CYS A O 1
ATOM 1723 N N . ASP A 1 230 ? -6.551 4.787 13.272 1.00 95.50 230 ASP A N 1
ATOM 1724 C CA . ASP A 1 230 ? -6.427 6.105 13.912 1.00 95.50 230 ASP A CA 1
ATOM 1725 C C . ASP A 1 230 ? -6.058 7.200 12.899 1.00 95.50 230 ASP A C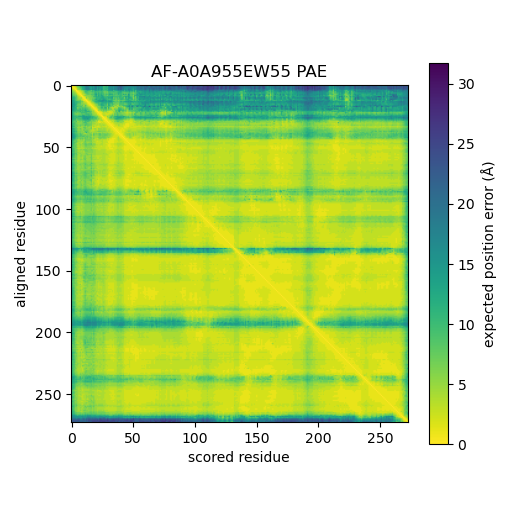 1
ATOM 1727 O O . ASP A 1 230 ? -6.336 8.383 13.107 1.00 95.50 230 ASP A O 1
ATOM 1731 N N . LEU A 1 231 ? -5.421 6.798 11.797 1.00 96.31 231 LEU A N 1
ATOM 1732 C CA . LEU A 1 231 ? -5.002 7.656 10.698 1.00 96.31 231 LEU A CA 1
ATOM 1733 C C . LEU A 1 231 ? -5.329 6.984 9.364 1.00 96.31 231 LEU A C 1
ATOM 1735 O O . LEU A 1 231 ? -4.949 5.838 9.130 1.00 96.31 231 LEU A O 1
ATOM 1739 N N . VAL A 1 232 ? -5.983 7.714 8.467 1.00 97.44 232 VAL A N 1
ATOM 1740 C CA . VAL A 1 232 ? -6.241 7.292 7.090 1.00 97.44 232 VAL A CA 1
ATOM 1741 C C . VAL A 1 232 ? -5.764 8.385 6.144 1.00 97.44 232 VAL A C 1
ATOM 1743 O O . VAL A 1 232 ? -6.083 9.560 6.321 1.00 97.44 232 VAL A O 1
ATOM 1746 N N . VAL A 1 233 ? -5.012 7.995 5.122 1.00 97.12 233 VAL A N 1
ATOM 1747 C CA . VAL A 1 233 ? -4.584 8.877 4.041 1.00 97.12 233 VAL A CA 1
ATOM 1748 C C . VAL A 1 233 ? -5.113 8.341 2.716 1.00 97.12 233 VAL A C 1
ATOM 1750 O O . VAL A 1 233 ? -4.854 7.193 2.351 1.00 97.12 233 VAL A O 1
ATOM 1753 N N . LEU A 1 234 ? -5.874 9.171 2.009 1.00 96.69 234 LEU A N 1
ATOM 1754 C CA . LEU A 1 234 ? -6.348 8.926 0.653 1.00 96.69 234 LEU A CA 1
ATOM 1755 C C . LEU A 1 234 ? -5.350 9.533 -0.329 1.00 96.69 234 LEU A C 1
ATOM 1757 O O . LEU A 1 234 ? -5.166 10.750 -0.355 1.00 96.69 234 LEU A O 1
ATOM 1761 N N . ALA A 1 235 ? -4.711 8.697 -1.144 1.00 94.69 235 ALA A N 1
ATOM 1762 C CA . ALA A 1 235 ? -3.965 9.183 -2.295 1.00 94.69 235 ALA A CA 1
ATOM 1763 C C . ALA A 1 235 ? -4.921 9.770 -3.348 1.00 94.69 235 ALA A C 1
ATOM 1765 O O . ALA A 1 235 ? -6.130 9.529 -3.330 1.00 94.69 235 ALA A O 1
ATOM 1766 N N . ALA A 1 236 ? -4.370 10.505 -4.315 1.00 90.25 236 ALA A N 1
ATOM 1767 C CA . ALA A 1 236 ? -5.158 11.131 -5.377 1.00 90.25 236 ALA A CA 1
ATOM 1768 C C . ALA A 1 236 ? -5.863 10.124 -6.318 1.00 90.25 236 ALA A C 1
ATOM 1770 O O . ALA A 1 236 ? -6.710 10.518 -7.121 1.00 90.25 236 ALA A O 1
ATOM 1771 N N . GLY A 1 237 ? -5.519 8.835 -6.236 1.00 90.94 237 GLY A N 1
ATOM 1772 C CA . GLY A 1 237 ? -6.059 7.779 -7.084 1.00 90.94 237 GLY A CA 1
ATOM 1773 C C . GLY A 1 237 ? -5.395 6.420 -6.857 1.00 90.94 237 GLY A C 1
ATOM 1774 O O . GLY A 1 237 ? -4.604 6.249 -5.934 1.00 90.94 237 GLY A O 1
ATOM 1775 N N . ASP A 1 238 ? -5.668 5.468 -7.750 1.00 85.56 238 ASP A N 1
ATOM 1776 C CA . ASP A 1 238 ? -5.122 4.094 -7.744 1.00 85.56 238 ASP A CA 1
ATOM 1777 C C . ASP A 1 238 ? -3.899 3.920 -8.679 1.00 85.56 238 ASP A C 1
ATOM 1779 O O . ASP A 1 238 ? -3.561 2.825 -9.146 1.00 85.56 238 ASP A O 1
ATOM 1783 N N . GLY A 1 239 ? -3.284 5.043 -9.059 1.00 80.12 239 GLY A N 1
ATOM 1784 C CA . GLY A 1 239 ? -2.214 5.112 -10.053 1.00 80.12 239 GLY A CA 1
ATOM 1785 C C . GLY A 1 239 ? -2.655 4.830 -11.499 1.00 80.12 239 GLY A C 1
ATOM 1786 O O . GLY A 1 239 ? -1.804 4.765 -12.389 1.00 80.12 239 GLY A O 1
ATOM 1787 N N . ARG A 1 240 ? -3.950 4.634 -11.783 1.00 82.75 240 ARG A N 1
ATOM 1788 C CA . ARG A 1 240 ? -4.514 4.635 -13.153 1.00 82.75 240 ARG A CA 1
ATOM 1789 C C . ARG A 1 240 ? -5.292 5.913 -13.461 1.00 82.75 240 ARG A C 1
ATOM 1791 O O . ARG A 1 240 ? -5.653 6.145 -14.613 1.00 82.75 240 ARG A O 1
ATOM 1798 N N . GLY A 1 241 ? -5.513 6.741 -12.450 1.00 86.94 241 GLY A N 1
ATOM 1799 C CA . GLY A 1 241 ? -6.205 8.016 -12.532 1.00 86.94 241 GLY A CA 1
ATOM 1800 C C . GLY A 1 241 ? -6.947 8.295 -11.227 1.00 86.94 241 GLY A C 1
ATOM 1801 O O . GLY A 1 241 ? -6.711 7.604 -10.235 1.00 86.94 241 GLY A O 1
ATOM 1802 N N . PRO A 1 242 ? -7.842 9.294 -11.223 1.00 91.44 242 PRO A N 1
ATOM 1803 C CA . PRO A 1 242 ? -8.738 9.545 -10.102 1.00 91.44 242 PRO A CA 1
ATOM 1804 C C . PRO A 1 242 ? -9.611 8.327 -9.780 1.00 91.44 242 PRO A C 1
ATOM 1806 O O . PRO A 1 242 ? -9.913 7.510 -10.653 1.00 91.44 242 PRO A O 1
ATOM 1809 N N . TRP A 1 243 ? -10.071 8.246 -8.533 1.00 93.25 243 TRP A N 1
ATOM 1810 C CA . TRP A 1 243 ? -10.995 7.210 -8.074 1.00 93.25 243 TRP A CA 1
ATOM 1811 C C . TRP A 1 243 ? -12.258 7.146 -8.942 1.00 93.25 243 TRP A C 1
ATOM 1813 O O . TRP A 1 243 ? -12.972 8.139 -9.074 1.00 93.25 243 TRP A O 1
ATOM 1823 N N . ALA A 1 244 ? -12.561 5.966 -9.492 1.00 92.50 244 ALA A N 1
ATOM 1824 C CA . ALA A 1 244 ? -13.755 5.765 -10.318 1.00 92.50 244 ALA A CA 1
ATOM 1825 C C . ALA A 1 244 ? -15.060 6.053 -9.549 1.00 92.50 244 ALA A C 1
ATOM 1827 O O . ALA A 1 244 ? -16.005 6.590 -10.118 1.00 92.50 244 ALA A O 1
ATOM 1828 N N . ASP A 1 245 ? -15.081 5.727 -8.254 1.00 95.50 245 ASP A N 1
ATOM 1829 C CA . ASP A 1 245 ? -16.163 6.041 -7.321 1.00 95.50 245 ASP A CA 1
ATOM 1830 C C . ASP A 1 245 ? -15.580 6.731 -6.079 1.00 95.50 245 ASP A C 1
ATOM 1832 O O . ASP A 1 245 ? -15.406 6.139 -5.010 1.00 95.50 245 ASP A O 1
ATOM 1836 N N . ALA A 1 246 ? -15.190 7.997 -6.251 1.00 95.38 246 ALA A N 1
ATOM 1837 C CA . ALA A 1 246 ? -14.562 8.779 -5.190 1.00 95.38 246 ALA A CA 1
ATOM 1838 C C . ALA A 1 246 ? -15.453 8.898 -3.942 1.00 95.38 246 ALA A C 1
ATOM 1840 O O . ALA A 1 246 ? -14.936 8.870 -2.826 1.00 95.38 246 ALA A O 1
ATOM 1841 N N . GLU A 1 247 ? -16.777 8.998 -4.108 1.00 95.81 247 GLU A N 1
ATOM 1842 C CA . GLU A 1 247 ? -17.723 9.084 -2.991 1.00 95.81 247 GLU A CA 1
ATOM 1843 C C . GLU A 1 247 ? -17.679 7.814 -2.140 1.00 95.81 247 GLU A C 1
ATOM 1845 O O . GLU A 1 247 ? -17.530 7.888 -0.914 1.00 95.81 247 GLU A O 1
ATOM 1850 N N . ARG A 1 248 ? -17.737 6.642 -2.781 1.00 97.19 248 ARG A N 1
ATOM 1851 C CA . ARG A 1 248 ? -17.664 5.361 -2.080 1.00 97.19 248 ARG A CA 1
ATOM 1852 C C . ARG A 1 248 ? -16.316 5.151 -1.396 1.00 97.19 248 ARG A C 1
ATOM 1854 O O . ARG A 1 248 ? -16.301 4.690 -0.256 1.00 97.19 248 ARG A O 1
ATOM 1861 N N . VAL A 1 249 ? -15.208 5.529 -2.037 1.00 97.25 249 VAL A N 1
ATOM 1862 C CA . VAL A 1 249 ? -13.862 5.470 -1.431 1.00 97.25 249 VAL A CA 1
ATOM 1863 C C . VAL A 1 249 ? -13.787 6.342 -0.175 1.00 97.25 249 VAL A C 1
ATOM 1865 O O . VAL A 1 249 ? -13.323 5.889 0.870 1.00 97.25 249 VAL A O 1
ATOM 1868 N N . HIS A 1 250 ? -14.315 7.566 -0.228 1.00 97.00 250 HIS A N 1
ATOM 1869 C CA . HIS A 1 250 ? -14.389 8.444 0.941 1.00 97.00 250 HIS A CA 1
ATOM 1870 C C . HIS A 1 250 ? -15.283 7.882 2.047 1.00 97.00 250 HIS A C 1
ATOM 1872 O O . HIS A 1 250 ? -14.968 8.023 3.230 1.00 97.00 250 HIS A O 1
ATOM 1878 N N . ALA A 1 251 ? -16.406 7.259 1.687 1.00 97.62 251 ALA A N 1
ATOM 1879 C CA . ALA A 1 251 ? -17.286 6.614 2.652 1.00 97.62 251 ALA A CA 1
ATOM 1880 C C . ALA A 1 251 ? -16.570 5.464 3.377 1.00 97.62 251 ALA A C 1
ATOM 1882 O O . ALA A 1 251 ? -16.643 5.379 4.601 1.00 97.62 251 ALA A O 1
ATOM 1883 N N . GLU A 1 252 ? -15.826 4.629 2.650 1.00 98.06 252 GLU A N 1
ATOM 1884 C CA . GLU A 1 252 ? -15.028 3.549 3.237 1.00 98.06 252 GLU A CA 1
ATOM 1885 C C . GLU A 1 252 ? -13.878 4.076 4.102 1.00 98.06 252 GLU A C 1
ATOM 1887 O O . GLU A 1 252 ? -13.679 3.578 5.208 1.00 98.06 252 GLU A O 1
ATOM 1892 N N . ALA A 1 253 ? -13.175 5.123 3.660 1.00 97.69 253 ALA A N 1
ATOM 1893 C CA . ALA A 1 253 ? -12.128 5.771 4.448 1.00 97.69 253 ALA A CA 1
ATOM 1894 C C . ALA A 1 253 ? -12.658 6.297 5.790 1.00 97.69 253 ALA A C 1
ATOM 1896 O O . ALA A 1 253 ? -12.033 6.083 6.826 1.00 97.69 253 ALA A O 1
ATOM 1897 N N . ARG A 1 254 ? -13.841 6.927 5.793 1.00 97.69 254 ARG A N 1
ATOM 1898 C CA . ARG A 1 254 ? -14.510 7.363 7.031 1.00 97.69 254 ARG A CA 1
ATOM 1899 C C . ARG A 1 254 ? -15.001 6.190 7.875 1.00 97.69 254 ARG A C 1
ATOM 1901 O O . ARG A 1 254 ? -14.930 6.272 9.093 1.00 97.69 254 ARG A O 1
ATOM 1908 N N . ARG A 1 255 ? -15.489 5.113 7.252 1.00 97.19 255 ARG A N 1
ATOM 1909 C CA . ARG A 1 255 ? -15.972 3.914 7.955 1.00 97.19 255 ARG A CA 1
ATOM 1910 C C . ARG A 1 255 ? -14.864 3.259 8.779 1.00 97.19 255 ARG A C 1
ATOM 1912 O O . ARG A 1 255 ? -15.092 2.907 9.932 1.00 97.19 255 ARG A O 1
ATOM 1919 N N . VAL A 1 256 ? -13.674 3.094 8.202 1.00 96.81 256 VAL A N 1
ATOM 1920 C CA . VAL A 1 256 ? -12.540 2.448 8.889 1.00 96.81 256 VAL A CA 1
ATOM 1921 C C . VAL A 1 256 ? -11.837 3.380 9.881 1.00 96.81 256 VAL A C 1
ATOM 1923 O O . VAL A 1 256 ? -11.072 2.908 10.719 1.00 96.81 256 VAL A O 1
ATOM 1926 N N . LEU A 1 257 ? -12.093 4.689 9.815 1.00 97.19 257 LEU A N 1
ATOM 1927 C CA . LEU A 1 257 ? -11.509 5.671 10.721 1.00 97.19 257 LEU A CA 1
ATOM 1928 C C . LEU A 1 257 ? -12.150 5.590 12.112 1.00 97.19 257 LEU A C 1
ATOM 1930 O O . LEU A 1 257 ? -13.368 5.682 12.269 1.00 97.19 257 LEU A O 1
ATOM 1934 N N . ALA A 1 258 ? -11.320 5.432 13.137 1.00 96.00 258 ALA A N 1
ATOM 1935 C CA . ALA A 1 258 ? -11.726 5.442 14.532 1.00 96.00 258 ALA A CA 1
ATOM 1936 C C . ALA A 1 258 ? -12.338 6.802 14.917 1.00 96.00 258 ALA A C 1
ATOM 1938 O O . ALA A 1 258 ? -11.956 7.839 14.361 1.00 96.00 258 ALA A O 1
ATOM 1939 N N . PRO A 1 259 ? -13.248 6.850 15.907 1.00 95.38 259 PRO A N 1
ATOM 1940 C CA . PRO A 1 259 ? -13.736 8.114 16.447 1.00 95.38 259 PRO A CA 1
ATOM 1941 C C . PRO A 1 259 ? -12.586 9.041 16.873 1.00 95.38 259 PRO A C 1
ATOM 1943 O O . PRO A 1 259 ? -11.759 8.687 17.711 1.00 95.38 259 PRO A O 1
ATOM 1946 N N . GLY A 1 260 ? -12.540 10.244 16.295 1.00 93.62 260 GLY A N 1
ATOM 1947 C CA . GLY A 1 260 ? -11.480 11.225 16.548 1.00 93.62 260 GLY A CA 1
ATOM 1948 C C . GLY A 1 260 ? -10.149 10.940 15.841 1.00 93.62 260 GLY A C 1
ATOM 1949 O O . GLY A 1 260 ? -9.158 11.612 16.157 1.00 93.62 260 GLY A O 1
ATOM 1950 N N . GLY A 1 261 ? -10.115 9.963 14.932 1.00 95.88 261 GLY A N 1
ATOM 1951 C CA . GLY A 1 261 ? -8.999 9.716 14.026 1.00 95.88 261 GLY A CA 1
ATOM 1952 C C . GLY A 1 261 ? -8.822 10.834 12.997 1.00 95.88 261 GLY A C 1
ATOM 1953 O O . GLY A 1 261 ? -9.647 11.742 12.883 1.00 95.88 261 GLY A O 1
ATOM 1954 N N . ILE A 1 262 ? -7.720 10.780 12.257 1.00 95.31 262 ILE A N 1
ATOM 1955 C CA . ILE A 1 262 ? -7.363 11.775 11.243 1.00 95.31 262 ILE A CA 1
ATOM 1956 C C . ILE A 1 262 ? -7.571 11.178 9.851 1.00 95.31 262 ILE A C 1
ATOM 1958 O O . ILE A 1 262 ? -6.999 10.139 9.534 1.00 95.31 262 ILE A O 1
ATOM 1962 N N . LEU A 1 263 ? -8.343 11.865 9.009 1.00 96.06 263 LEU A N 1
ATOM 1963 C CA . LEU A 1 263 ? -8.427 11.593 7.576 1.00 96.06 263 LEU A CA 1
ATOM 1964 C C . LEU A 1 263 ? -7.739 12.722 6.808 1.00 96.06 263 LEU A C 1
ATOM 1966 O O . LEU A 1 263 ? -8.042 13.894 7.026 1.00 96.06 263 LEU A O 1
ATOM 1970 N N . LEU A 1 264 ? -6.835 12.361 5.905 1.00 95.44 264 LEU A N 1
ATOM 1971 C CA . LEU A 1 264 ? -6.161 13.282 4.997 1.00 95.44 264 LEU A CA 1
ATOM 1972 C C . LEU A 1 264 ? -6.427 12.848 3.556 1.00 95.44 264 LEU A C 1
ATOM 1974 O O . LEU A 1 264 ? -6.166 11.700 3.209 1.00 95.44 264 LEU A O 1
ATOM 1978 N N . ASP A 1 265 ? -6.920 13.756 2.721 1.00 95.00 265 ASP A N 1
ATOM 1979 C CA . ASP A 1 265 ? -7.079 13.529 1.283 1.00 95.00 265 ASP A CA 1
ATOM 1980 C C . ASP A 1 265 ? -6.019 14.327 0.523 1.00 95.00 265 ASP A C 1
ATOM 1982 O O . ASP A 1 265 ? -5.954 15.549 0.645 1.00 95.00 265 ASP A O 1
ATOM 1986 N N . ALA A 1 266 ? -5.192 13.637 -0.263 1.00 91.50 266 ALA A N 1
ATOM 1987 C CA . ALA A 1 266 ? -4.142 14.249 -1.068 1.00 91.50 266 ALA A CA 1
ATOM 1988 C C . ALA A 1 266 ? -4.676 15.217 -2.138 1.00 91.50 266 ALA A C 1
ATOM 1990 O O . ALA A 1 266 ? -3.940 16.098 -2.575 1.00 91.50 266 ALA A O 1
ATOM 1991 N N . THR A 1 267 ? -5.940 15.096 -2.554 1.00 87.69 267 THR A N 1
ATOM 1992 C CA . THR A 1 267 ? -6.567 16.033 -3.504 1.00 87.69 267 THR A CA 1
ATOM 1993 C C . THR A 1 267 ? -7.029 17.330 -2.843 1.00 87.69 267 THR A C 1
ATOM 1995 O O . THR A 1 267 ? -7.129 18.364 -3.503 1.00 87.69 267 THR A O 1
ATOM 1998 N N . THR A 1 268 ? -7.270 17.297 -1.532 1.00 85.44 268 THR A N 1
ATOM 1999 C CA . THR A 1 268 ? -7.672 18.457 -0.730 1.00 85.44 268 THR A CA 1
ATOM 2000 C C . THR A 1 268 ? -6.949 18.442 0.620 1.00 85.44 268 THR A C 1
ATOM 2002 O O . THR A 1 268 ? -7.593 18.300 1.665 1.00 85.44 268 THR A O 1
ATOM 2005 N N . PRO A 1 269 ? -5.612 18.592 0.636 1.00 67.75 269 PRO A N 1
ATOM 2006 C CA . PRO A 1 269 ? -4.812 18.400 1.844 1.00 67.75 269 PRO A CA 1
ATOM 2007 C C . PRO A 1 269 ? -5.106 19.440 2.932 1.00 67.75 269 PRO A C 1
ATOM 2009 O O . PRO A 1 269 ? -4.755 19.214 4.088 1.00 67.75 269 PRO A O 1
ATOM 2012 N N . ASP A 1 270 ? -5.801 20.531 2.606 1.00 68.00 270 ASP A N 1
ATOM 2013 C CA . ASP A 1 270 ? -6.225 21.578 3.544 1.00 68.00 270 ASP A CA 1
ATOM 2014 C C . ASP A 1 270 ? -7.650 21.385 4.092 1.00 68.00 270 ASP A C 1
ATOM 2016 O O . ASP A 1 270 ? -8.046 22.071 5.035 1.00 68.00 270 ASP A O 1
ATOM 2020 N N . ALA A 1 271 ? -8.439 20.456 3.540 1.00 55.22 271 ALA A N 1
ATOM 2021 C CA . ALA A 1 271 ? -9.801 20.227 4.009 1.00 55.22 271 ALA A CA 1
ATOM 2022 C C . ALA A 1 271 ? -9.790 19.582 5.407 1.00 55.22 271 ALA A C 1
ATOM 2024 O O . ALA A 1 271 ? -9.021 18.659 5.694 1.00 55.22 271 ALA A O 1
ATOM 2025 N N . VAL A 1 272 ? -10.627 20.104 6.304 1.00 46.09 272 VAL A N 1
ATOM 2026 C CA . VAL A 1 272 ? -10.798 19.604 7.674 1.00 46.09 272 VAL A CA 1
ATOM 2027 C C . VAL A 1 272 ? -12.033 18.703 7.691 1.00 46.09 272 VAL A C 1
ATOM 2029 O O . VAL A 1 272 ? -13.111 19.151 7.299 1.00 46.09 272 VAL A O 1
ATOM 2032 N N . ALA A 1 273 ? -11.858 17.445 8.106 1.00 49.56 273 ALA A N 1
ATOM 2033 C CA . ALA A 1 273 ? -12.943 16.516 8.430 1.00 49.56 273 ALA A CA 1
ATOM 2034 C C . ALA A 1 273 ? -13.236 16.543 9.934 1.00 49.56 273 ALA A C 1
ATOM 2036 O O . ALA A 1 273 ? -12.264 16.689 10.712 1.00 49.56 273 ALA A O 1
#

pLDDT: mean 89.11, std 11.98, range [32.5, 98.06]

Solvent-accessible surface area (backbone atoms only — not comparable to full-atom values): 14941 Å² total; per-residue (Å²): 134,76,80,47,84,55,79,79,54,50,28,64,68,78,48,80,63,43,78,42,83,64,45,64,84,53,91,56,42,57,29,32,28,36,36,30,36,85,73,75,70,46,75,34,40,29,56,74,54,29,41,44,43,39,90,55,54,61,63,50,38,24,48,34,8,47,45,59,73,69,50,81,74,82,54,67,65,55,47,50,64,49,62,75,48,42,38,69,41,81,51,70,63,60,65,66,58,55,37,49,63,44,30,48,35,43,52,89,63,58,93,89,60,74,50,61,66,36,65,70,57,51,54,50,51,51,52,45,56,74,71,47,73,94,55,92,32,58,32,30,38,28,41,30,28,42,58,28,57,62,40,34,61,46,41,82,61,16,68,28,23,38,23,29,17,65,40,58,44,22,28,52,50,21,43,46,67,56,68,55,88,66,84,50,67,40,71,39,83,37,94,93,41,79,95,53,58,45,76,36,42,39,51,66,82,82,47,55,44,79,53,54,48,43,28,25,28,36,62,67,51,54,71,49,17,71,41,64,20,37,29,39,36,37,44,65,22,56,83,86,47,66,53,94,53,50,66,47,27,52,51,37,53,56,44,27,34,20,94,91,38,48,68,44,39,65,81,47,67,83,62,83,125

Mean predicted aligned error: 5.2 Å

Foldseek 3Di:
DADALQVQFAFAVNDRWDWDDFDADDVRQGQWGWTADPRVRDIWIHHRRATADAPDSLVLLQQQLCVVVPGDDDPVVRVCVSVVRHHNHDFADDLVNVCQQFLLQFDPDPPPRDNDHNVLLVVLLVLVCVVLPPPAWAEEEEELCFLPSNQQSCVVRYVAYEYEAQGPNRQVNNQCLLPPPDFDWRFAADPVDGPRTDTTGGDSVVTPNRRYHYYHYDLLDDSHHFQQGLYYEYEQPRVVGHDPCVVSSVVSSNRNHHVNGDYAYSVCRPDDD

Nearest PDB structures (foldseek):
  8khq-assembly2_D  TM=7.509E-01  e=5.896E-08  Hydrogenimonas thermophila
  1xxl-assembly2_B  TM=8.803E-01  e=8.649E-07  Bacillus subtilis
  8khq-assembly1_A  TM=7.228E-01  e=3.808E-08  Hydrogenimonas thermophila
  8khq-assembly1_C  TM=5.315E-01  e=4.592E-08  Hydrogenimonas thermophila
  4krg-assembly2_B  TM=6.732E-01  e=1.846E-05  Haemonchus contortus

Secondary structure (DSSP, 8-state):
----TTTT---TTSSPPEEEEEEESSTT-EEEEEEE-TTT--EEEEETTEEE--SSHHHHHHHTHHHHHHS----HHHHHHHHTT---------HHHHHHHHGGGBTTPPTT---PPPHHHHHHHHHHHHHHTT--EEEEEEET-TTSHHHHHHTTTEEEEEEEES-HHHHHHHHHHHH--SPPEEEE--TTSTT-PEEEEB-GGGS--TTEEEEE--TTS-SS-TT-EEEEEE-SSSSSSS-TTHHHHHHHHHHHEEEEEEEEETTSTT---

Radius of gyration: 18.35 Å; Cα contacts (8 Å, |Δi|>4): 565; chains: 1; bounding box: 44×48×44 Å